Protein AF-G8RZK8-F1 (afdb_monomer)

pLDDT: mean 84.43, std 12.25, range [43.06, 97.19]

Secondary structure (DSSP, 8-state):
-HHHHHHHHHHHHHHHHHHH-HHHHHHHHTGGGSSSTGGGPPPHHHHHHHHHHHHHHHHHHHHHHHTPPPTT---S--------HHHHHHHHHHHS-S--EE--PPB-SS--TTEEEE-EEEEEEEETTS--GGGTTTTTT--SEEEEEEEEESS-EEEEEEE--SSSEEEEEEEEE-SSS--SSPB---SEEEEEEEE-SS--TTPEEE-TTSPBP-

Solvent-accessible surface area (backbone atoms only — not comparable to full-atom values): 12623 Å² total; per-residue (Å²): 113,73,87,61,49,66,77,41,49,65,54,53,53,54,33,52,43,28,47,77,41,35,66,62,47,41,59,75,75,50,32,84,82,42,97,56,39,84,85,66,57,75,51,72,67,56,43,52,50,46,22,51,52,28,53,52,52,50,50,52,52,52,41,64,74,67,66,59,81,55,96,81,60,84,73,86,66,83,71,78,75,74,73,55,62,69,32,34,50,56,34,28,73,71,70,73,39,79,66,68,45,73,44,77,45,54,81,41,96,71,80,57,82,51,38,22,43,36,42,56,66,34,60,45,83,42,50,27,85,69,59,60,68,64,50,57,72,81,42,65,94,42,74,59,47,30,39,33,38,32,32,32,33,83,59,73,62,60,28,31,34,77,44,76,86,48,92,57,42,35,40,36,34,41,24,26,68,50,95,71,82,43,52,84,67,60,35,79,67,40,90,38,41,35,33,36,64,38,80,50,97,60,74,69,82,91,41,48,45,24,31,78,85,70,46,77,44,89

Mean predicted aligned error: 16.31 Å

Sequence (218 aa):
MDRLLVPLTPVIALLLWGVISPRSQWQKLFAWGYRNPEANEPSDAAYMLTRIGNVVMLGVLAWAVLGLPLPGGHAGARPAATPQRPAVEDLYEAFGVDEATAVMPPVVTGSPKSTRPVKVVRYQKVDATRPPVYLGQALTGKTGDWLILGVRADTPPTGVRINEQVPFDLYVGVLTGCTVSCPTTPISSGKKFYLVPVRLSRPLGSRLVYDVTGELVP

Structure (mmCIF, N/CA/C/O backbone):
data_AF-G8RZK8-F1
#
_entry.id   AF-G8RZK8-F1
#
loop_
_atom_site.group_PDB
_atom_site.id
_atom_site.type_symbol
_atom_site.label_atom_id
_atom_site.label_alt_id
_atom_site.label_comp_id
_atom_site.label_asym_id
_atom_site.label_entity_id
_atom_site.label_seq_id
_atom_site.pdbx_PDB_ins_code
_atom_site.Cartn_x
_atom_site.Cartn_y
_atom_site.Cartn_z
_atom_site.occupancy
_atom_site.B_iso_or_equiv
_atom_site.auth_seq_id
_atom_site.auth_comp_id
_atom_site.auth_asym_id
_atom_site.auth_atom_id
_atom_site.pdbx_PDB_model_num
ATOM 1 N N . MET A 1 1 ? 21.565 -18.972 32.850 1.00 56.34 1 MET A N 1
ATOM 2 C CA . MET A 1 1 ? 20.342 -19.284 33.622 1.00 56.34 1 MET A CA 1
ATOM 3 C C . MET A 1 1 ? 20.432 -18.767 35.060 1.00 56.34 1 MET A C 1
ATOM 5 O O . MET A 1 1 ? 19.463 -18.185 35.530 1.00 56.34 1 MET A O 1
ATOM 9 N N . ASP A 1 2 ? 21.599 -18.828 35.710 1.00 58.31 2 ASP A N 1
ATOM 10 C CA . ASP A 1 2 ? 21.759 -18.433 37.127 1.00 58.31 2 ASP A CA 1
ATOM 11 C C . ASP A 1 2 ? 21.465 -16.960 37.454 1.00 58.31 2 ASP A C 1
ATOM 13 O O . ASP A 1 2 ? 20.991 -16.650 38.542 1.00 58.31 2 ASP A O 1
ATOM 17 N N . ARG A 1 3 ? 21.655 -16.033 36.503 1.00 60.09 3 ARG A N 1
ATOM 18 C CA . ARG A 1 3 ? 21.369 -14.599 36.718 1.00 60.09 3 ARG A CA 1
ATOM 19 C C . ARG A 1 3 ? 19.874 -14.253 36.786 1.00 60.09 3 ARG A C 1
ATOM 21 O O . ARG A 1 3 ? 19.541 -13.169 37.248 1.00 60.09 3 ARG A O 1
ATOM 28 N N . LEU A 1 4 ? 18.990 -15.149 36.333 1.00 64.62 4 LEU A N 1
ATOM 29 C CA . LEU A 1 4 ? 17.540 -14.917 36.265 1.00 64.62 4 LEU A CA 1
ATOM 30 C C . LEU A 1 4 ? 16.778 -15.619 37.398 1.00 64.62 4 LEU A C 1
ATOM 32 O O . LEU A 1 4 ? 15.745 -15.130 37.835 1.00 64.62 4 LEU A O 1
ATOM 36 N N . LEU A 1 5 ? 17.308 -16.732 37.915 1.00 67.25 5 LEU A N 1
ATOM 37 C CA . LEU A 1 5 ? 16.684 -17.488 39.005 1.00 67.25 5 LEU A CA 1
ATOM 38 C C . LEU A 1 5 ? 16.790 -16.766 40.353 1.00 67.25 5 LEU A C 1
ATOM 40 O O . LEU A 1 5 ? 15.815 -16.724 41.096 1.00 67.25 5 LEU A O 1
ATOM 44 N N . VAL A 1 6 ? 17.933 -16.137 40.642 1.00 75.56 6 VAL A N 1
ATOM 45 C CA . VAL A 1 6 ? 18.179 -15.439 41.917 1.00 75.56 6 VAL A CA 1
ATOM 46 C C . VAL A 1 6 ? 17.128 -14.358 42.240 1.00 75.56 6 VAL A C 1
ATOM 48 O O . VAL A 1 6 ? 16.593 -14.397 43.349 1.00 75.56 6 VAL A O 1
ATOM 51 N N . PRO A 1 7 ? 16.757 -13.432 41.328 1.00 80.69 7 PRO A N 1
ATOM 52 C CA . PRO A 1 7 ? 15.705 -12.450 41.616 1.00 80.69 7 PRO A CA 1
ATOM 53 C C . PRO A 1 7 ? 14.283 -13.038 41.615 1.00 80.69 7 PRO A C 1
ATOM 55 O O . PRO A 1 7 ? 13.383 -12.437 42.200 1.00 80.69 7 PRO A O 1
ATOM 58 N N . LEU A 1 8 ? 14.053 -14.196 40.984 1.00 85.56 8 LEU A N 1
ATOM 59 C CA . LEU A 1 8 ? 12.727 -14.825 40.910 1.00 85.56 8 LEU A CA 1
ATOM 60 C C . LEU A 1 8 ? 12.384 -15.664 42.143 1.00 85.56 8 LEU A C 1
ATOM 62 O O . LEU A 1 8 ? 11.206 -15.815 42.462 1.00 85.56 8 LEU A O 1
ATOM 66 N N . THR A 1 9 ? 13.381 -16.164 42.871 1.00 88.00 9 THR A N 1
ATOM 67 C CA . THR A 1 9 ? 13.192 -16.941 44.105 1.00 88.00 9 THR A CA 1
ATOM 68 C C . THR A 1 9 ? 12.223 -16.298 45.113 1.00 88.00 9 THR A C 1
ATOM 70 O O . THR A 1 9 ? 11.277 -16.979 45.519 1.00 88.00 9 THR A O 1
ATOM 73 N N . PRO A 1 10 ? 12.363 -15.013 45.513 1.00 92.00 10 PRO A N 1
ATOM 74 C CA . PRO A 1 10 ? 11.420 -14.399 46.452 1.00 92.00 10 PRO A CA 1
ATOM 75 C C . PRO A 1 10 ? 10.003 -14.278 45.873 1.00 92.00 10 PRO A C 1
ATOM 77 O O . PRO A 1 10 ? 9.025 -14.442 46.601 1.00 92.00 10 PRO A O 1
ATOM 80 N N . VAL A 1 11 ? 9.878 -14.047 44.562 1.00 91.81 11 VAL A N 1
ATOM 81 C CA . VAL A 1 11 ? 8.582 -13.956 43.873 1.00 91.81 11 VAL A CA 1
ATOM 82 C C . VAL A 1 11 ? 7.875 -15.311 43.884 1.00 91.81 11 VAL A C 1
ATOM 84 O O . VAL A 1 11 ? 6.701 -15.395 44.237 1.00 91.81 11 VAL A O 1
ATOM 87 N N . ILE A 1 12 ? 8.597 -16.387 43.572 1.00 92.88 12 ILE A N 1
ATOM 88 C CA . ILE A 1 12 ? 8.068 -17.756 43.596 1.00 92.88 12 ILE A CA 1
ATOM 89 C C . ILE A 1 12 ? 7.633 -18.139 45.016 1.00 92.88 12 ILE A C 1
ATOM 91 O O . ILE A 1 12 ? 6.546 -18.688 45.190 1.00 92.88 12 ILE A O 1
ATOM 95 N N . ALA A 1 13 ? 8.422 -17.797 46.040 1.00 94.31 13 ALA A N 1
ATOM 96 C CA . ALA A 1 13 ? 8.063 -18.051 47.436 1.00 94.31 13 ALA A CA 1
ATOM 97 C C . ALA A 1 13 ? 6.774 -17.318 47.856 1.00 94.31 13 ALA A C 1
ATOM 99 O O . ALA A 1 13 ? 5.913 -17.909 48.511 1.00 94.31 13 ALA A O 1
ATOM 100 N N . LEU A 1 14 ? 6.602 -16.057 47.440 1.00 95.06 14 LEU A N 1
ATOM 101 C CA . LEU A 1 14 ? 5.382 -15.285 47.700 1.00 95.06 14 LEU A CA 1
ATOM 102 C C . LEU A 1 14 ? 4.155 -15.875 46.994 1.00 95.06 14 LEU A C 1
ATOM 104 O O . LEU A 1 14 ? 3.085 -15.962 47.601 1.00 95.06 14 LEU A O 1
ATOM 108 N N . LEU A 1 15 ? 4.301 -16.310 45.742 1.00 95.19 15 LEU A N 1
ATOM 109 C CA . LEU A 1 15 ? 3.213 -16.944 44.995 1.00 95.19 15 LEU A CA 1
ATOM 110 C C . LEU A 1 15 ? 2.818 -18.287 45.621 1.00 95.19 15 LEU A C 1
ATOM 112 O O . LEU A 1 15 ? 1.633 -18.534 45.829 1.00 95.19 15 LEU A O 1
ATOM 116 N N . LEU A 1 16 ? 3.790 -19.125 45.998 1.00 96.06 16 LEU A N 1
ATOM 117 C CA . LEU A 1 16 ? 3.537 -20.402 46.675 1.00 96.06 16 LEU A CA 1
ATOM 118 C C . LEU A 1 16 ? 2.837 -20.210 48.024 1.00 96.06 16 LEU A C 1
ATOM 120 O O . LEU A 1 16 ? 1.885 -20.930 48.333 1.00 96.06 16 LEU A O 1
ATOM 124 N N . TRP A 1 17 ? 3.244 -19.207 48.806 1.00 97.19 17 TRP A N 1
ATOM 125 C CA . TRP A 1 17 ? 2.536 -18.856 50.036 1.00 97.19 17 TRP A CA 1
ATOM 126 C C . TRP A 1 17 ? 1.081 -18.461 49.746 1.00 97.19 17 TRP A C 1
ATOM 128 O O . TRP A 1 17 ? 0.166 -18.946 50.414 1.00 97.19 17 TRP A O 1
ATOM 138 N N . GLY A 1 18 ? 0.846 -17.666 48.704 1.00 92.38 18 GLY A N 1
ATOM 139 C CA . GLY A 1 18 ? -0.499 -17.297 48.275 1.00 92.38 18 GLY A CA 1
ATOM 140 C C . GLY A 1 18 ? -1.352 -18.465 47.759 1.00 92.38 18 GLY A C 1
ATOM 141 O O . GLY A 1 18 ? -2.578 -18.401 47.836 1.00 92.38 18 GLY A O 1
ATOM 142 N N . VAL A 1 19 ? -0.746 -19.556 47.280 1.00 94.81 19 VAL A N 1
ATOM 143 C CA . VAL A 1 19 ? -1.468 -20.803 46.959 1.00 94.81 19 VAL A CA 1
ATOM 144 C C . VAL A 1 19 ? -1.858 -21.548 48.239 1.00 94.81 19 VAL A C 1
ATOM 146 O O . VAL A 1 19 ? -3.013 -21.943 48.407 1.00 94.81 19 VAL A O 1
ATOM 149 N N . ILE A 1 20 ? -0.918 -21.717 49.171 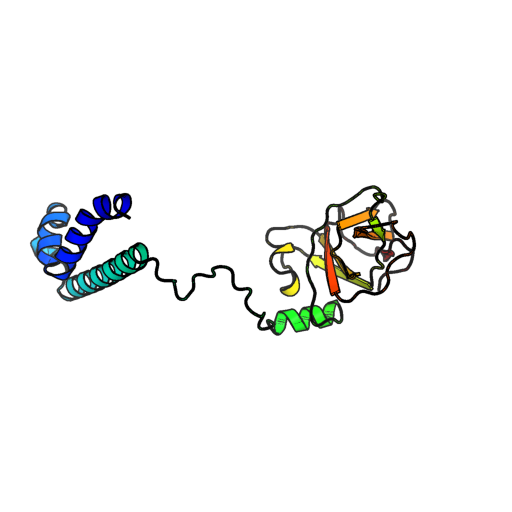1.00 94.56 20 ILE A N 1
ATOM 150 C CA . ILE A 1 20 ? -1.126 -22.513 50.391 1.00 94.56 20 ILE A CA 1
ATOM 151 C C . ILE A 1 20 ? -2.088 -21.794 51.348 1.00 94.56 20 ILE A C 1
ATOM 153 O O . ILE A 1 20 ? -3.113 -22.339 51.766 1.00 94.56 20 ILE A O 1
ATOM 157 N N . SER A 1 21 ? -1.788 -20.537 51.669 1.00 94.12 21 SER A N 1
ATOM 158 C CA . SER A 1 21 ? -2.468 -19.774 52.715 1.00 94.12 21 SER A CA 1
ATOM 159 C C . SER A 1 21 ? -2.679 -18.305 52.304 1.00 94.12 21 SER A C 1
ATOM 161 O O . SER A 1 21 ? -2.059 -17.405 52.886 1.00 94.12 21 SER A O 1
ATOM 163 N N . PRO A 1 22 ? -3.609 -18.033 51.367 1.00 90.81 22 PRO A N 1
ATOM 164 C CA . PRO A 1 22 ? -3.911 -16.674 50.907 1.00 90.81 22 PRO A CA 1
ATOM 165 C C . PRO A 1 22 ? -4.465 -15.779 52.030 1.00 90.81 22 PRO A C 1
ATOM 167 O O . PRO A 1 22 ? -4.196 -14.581 52.051 1.00 90.81 22 PRO A O 1
ATOM 170 N N . ARG A 1 23 ? -5.160 -16.358 53.023 1.00 92.38 23 ARG A N 1
ATOM 171 C CA . ARG A 1 23 ? -5.663 -15.636 54.204 1.00 92.38 23 ARG A CA 1
ATOM 172 C C . ARG A 1 23 ? -4.533 -15.035 55.038 1.00 92.38 23 ARG A C 1
ATOM 174 O O . ARG A 1 23 ? -4.515 -13.833 55.280 1.00 92.38 23 ARG A O 1
ATOM 181 N N . SER A 1 24 ? -3.533 -15.844 55.399 1.00 93.06 24 SER A N 1
ATOM 182 C CA . SER A 1 24 ? -2.347 -15.353 56.124 1.00 93.06 24 SER A CA 1
ATOM 183 C C . SER A 1 24 ? -1.559 -14.311 55.321 1.00 93.06 24 SER A C 1
ATOM 185 O O . SER A 1 24 ? -1.031 -13.360 55.897 1.00 93.06 24 SER A O 1
ATOM 187 N N . GLN A 1 25 ? -1.500 -14.461 53.994 1.00 94.94 25 GLN A N 1
ATOM 188 C CA . GLN A 1 25 ? -0.857 -13.485 53.117 1.00 94.94 25 GLN A CA 1
ATOM 189 C C . GLN A 1 25 ? -1.598 -12.139 53.142 1.00 94.94 25 GLN A C 1
ATOM 191 O O . GLN A 1 25 ? -0.964 -11.096 53.305 1.00 94.94 25 GLN A O 1
ATOM 196 N N . TRP A 1 26 ? -2.932 -12.155 53.066 1.00 94.38 26 TRP A N 1
ATOM 197 C CA . TRP A 1 26 ? -3.753 -10.950 53.179 1.00 94.38 26 TRP A CA 1
ATOM 198 C C . TRP A 1 26 ? -3.5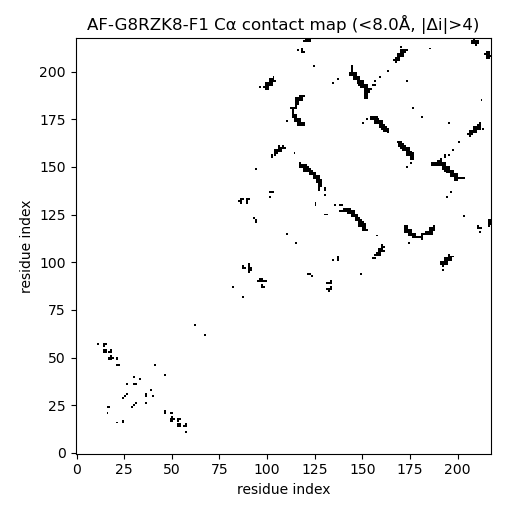87 -10.253 54.536 1.00 94.38 26 TRP A C 1
ATOM 200 O O . TRP A 1 26 ? -3.329 -9.049 54.587 1.00 94.38 26 TRP A O 1
ATOM 210 N N . GLN A 1 27 ? -3.627 -11.021 55.626 1.00 93.06 27 GLN A N 1
ATOM 211 C CA . GLN A 1 27 ? -3.455 -10.506 56.988 1.00 93.06 27 GLN A CA 1
ATOM 212 C C . GLN A 1 27 ? -2.104 -9.812 57.204 1.00 93.06 27 GLN A C 1
ATOM 214 O O . GLN A 1 27 ? -2.026 -8.809 57.907 1.00 93.06 27 GLN A O 1
ATOM 219 N N . LYS A 1 28 ? -1.027 -10.319 56.599 1.00 93.12 28 LYS A N 1
ATOM 220 C CA . LYS A 1 28 ? 0.316 -9.758 56.806 1.00 93.12 28 LYS A CA 1
ATOM 221 C C . LYS A 1 28 ? 0.661 -8.626 55.841 1.00 93.12 28 LYS A C 1
ATOM 223 O O . LYS A 1 28 ? 1.441 -7.756 56.211 1.00 93.12 28 LYS A O 1
ATOM 228 N N . LEU A 1 29 ? 0.112 -8.633 54.624 1.00 92.88 29 LEU A N 1
ATOM 229 C CA . LEU A 1 29 ? 0.504 -7.684 53.574 1.00 92.88 29 LEU A CA 1
ATOM 230 C C . LEU A 1 29 ? -0.514 -6.572 53.315 1.00 92.88 29 LEU A C 1
ATOM 232 O O . LEU A 1 29 ? -0.114 -5.510 52.847 1.00 92.88 29 LEU A O 1
ATOM 236 N N . PHE A 1 30 ? -1.798 -6.790 53.607 1.00 90.62 30 PHE A N 1
ATOM 237 C CA . PHE A 1 30 ? -2.872 -5.886 53.177 1.00 90.62 30 PHE A CA 1
ATOM 238 C C . PHE A 1 30 ? -3.792 -5.433 54.315 1.00 90.62 30 PHE A C 1
ATOM 240 O O . PHE A 1 30 ? -4.296 -4.313 54.279 1.00 90.62 30 PHE A O 1
ATOM 247 N N . ALA A 1 31 ? -3.989 -6.263 55.342 1.00 92.31 31 ALA A N 1
ATOM 248 C CA . ALA A 1 31 ? -4.929 -5.981 56.429 1.00 92.31 31 ALA A CA 1
ATOM 249 C C . ALA A 1 31 ? -4.622 -4.695 57.212 1.00 92.31 31 ALA A C 1
ATOM 251 O O . ALA A 1 31 ? -5.546 -4.028 57.667 1.00 92.31 31 ALA A O 1
ATOM 252 N N . TRP A 1 32 ? -3.348 -4.309 57.325 1.00 92.25 32 TRP A N 1
ATOM 253 C CA . TRP A 1 32 ? -2.923 -3.091 58.027 1.00 92.25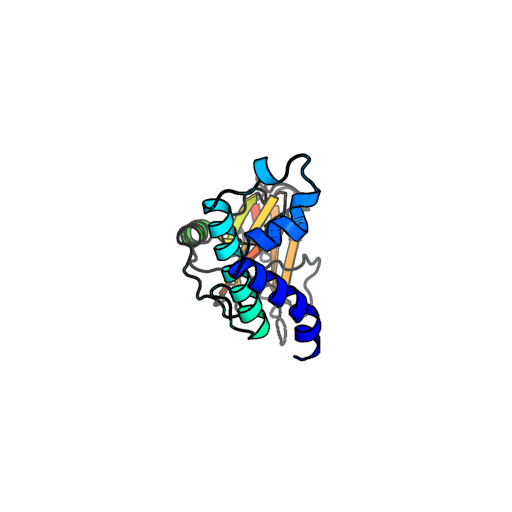 32 TRP A CA 1
ATOM 254 C C . TRP A 1 32 ? -3.493 -1.800 57.416 1.00 92.25 32 TRP A C 1
ATOM 256 O O . TRP A 1 32 ? -3.566 -0.784 58.101 1.00 92.25 32 TRP A O 1
ATOM 266 N N . GLY A 1 33 ? -3.908 -1.831 56.144 1.00 91.56 33 GLY A N 1
ATOM 267 C CA . GLY A 1 33 ? -4.532 -0.692 55.470 1.00 91.56 33 GLY A CA 1
ATOM 268 C C . GLY A 1 33 ? -6.001 -0.466 55.849 1.00 91.56 33 GLY A C 1
ATOM 269 O O . GLY A 1 33 ? -6.564 0.568 55.493 1.00 91.56 33 GLY A O 1
ATOM 270 N N . TYR A 1 34 ? -6.634 -1.403 56.565 1.00 89.62 34 TYR A N 1
ATOM 271 C CA . TYR A 1 34 ? -8.044 -1.329 56.946 1.00 89.62 34 TYR A CA 1
ATOM 272 C C . TYR A 1 34 ? -8.208 -0.942 58.415 1.00 89.62 34 TYR A C 1
ATOM 274 O O . TYR A 1 34 ? -7.554 -1.490 59.296 1.00 89.62 34 TYR A O 1
ATOM 282 N N . ARG A 1 35 ? -9.161 -0.044 58.697 1.00 89.19 35 ARG A N 1
ATOM 283 C CA . ARG A 1 35 ? -9.493 0.367 60.073 1.00 89.19 35 ARG A CA 1
ATOM 284 C C . ARG A 1 35 ? -10.014 -0.797 60.925 1.00 89.19 35 ARG A C 1
ATOM 286 O O . ARG A 1 35 ? -9.670 -0.878 62.095 1.00 89.19 35 ARG A O 1
ATOM 293 N N . ASN A 1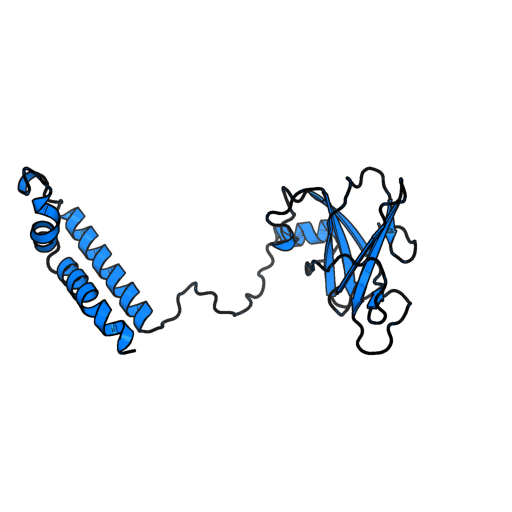 36 ? -10.811 -1.681 60.320 1.00 90.69 36 ASN A N 1
ATOM 294 C CA . ASN A 1 36 ? -11.324 -2.913 60.923 1.00 90.69 36 ASN A CA 1
ATOM 295 C C . ASN A 1 36 ? -11.004 -4.090 59.988 1.00 90.69 36 ASN A C 1
ATOM 297 O O . ASN A 1 36 ? -11.787 -4.353 59.072 1.00 90.69 36 ASN A O 1
ATOM 301 N N . PRO A 1 37 ? -9.864 -4.775 60.163 1.00 86.69 37 PRO A N 1
ATOM 302 C CA . PRO A 1 37 ? -9.445 -5.832 59.249 1.00 86.69 37 PRO A CA 1
ATOM 303 C C . PRO A 1 37 ? -10.408 -7.019 59.199 1.00 86.69 37 PRO A C 1
ATOM 305 O O . PRO A 1 37 ? -10.750 -7.469 58.117 1.00 86.69 37 PRO A O 1
ATOM 308 N N . GLU A 1 38 ? -10.917 -7.474 60.344 1.00 85.88 38 GLU A N 1
ATOM 309 C CA . GLU A 1 38 ? -11.816 -8.638 60.407 1.00 85.88 38 GLU A CA 1
ATOM 310 C C . GLU A 1 38 ? -13.123 -8.415 59.632 1.00 85.88 38 GLU A C 1
ATOM 312 O O . GLU A 1 38 ? -13.629 -9.319 58.978 1.00 85.88 38 GLU A O 1
ATOM 317 N N . ALA A 1 39 ? -13.642 -7.184 59.637 1.00 88.19 39 ALA A N 1
ATOM 318 C CA . ALA A 1 39 ? -14.859 -6.827 58.908 1.00 88.19 39 ALA A CA 1
ATOM 319 C C . ALA A 1 39 ? -14.640 -6.657 57.392 1.00 88.19 39 ALA A C 1
ATOM 321 O O . ALA A 1 39 ? -15.606 -6.673 56.634 1.00 88.19 39 ALA A O 1
ATOM 322 N N . ASN A 1 40 ? -13.391 -6.464 56.954 1.00 87.44 40 ASN A N 1
ATOM 323 C CA . ASN A 1 40 ? -13.019 -6.272 55.548 1.00 87.44 40 ASN A CA 1
ATOM 324 C C . ASN A 1 40 ? -12.223 -7.462 54.992 1.00 87.44 40 ASN A C 1
ATOM 326 O O . ASN A 1 40 ? -11.600 -7.348 53.933 1.00 87.44 40 ASN A O 1
ATOM 330 N N . GLU A 1 41 ? -12.205 -8.587 55.710 1.00 91.44 41 GLU A N 1
ATOM 331 C CA . GLU A 1 41 ? -11.532 -9.787 55.245 1.00 91.44 41 GLU A CA 1
ATOM 332 C C . GLU A 1 41 ? -12.205 -10.294 53.953 1.00 91.44 41 GLU A C 1
ATOM 334 O O . GLU A 1 41 ? -13.435 -10.391 53.890 1.00 91.44 41 GLU A O 1
ATOM 339 N N . PRO A 1 42 ? -11.427 -10.608 52.900 1.00 88.00 42 PRO A N 1
ATOM 340 C CA . PRO A 1 42 ? -11.951 -11.217 51.690 1.00 88.00 42 PRO A CA 1
ATOM 341 C C . PRO A 1 42 ? -12.748 -12.490 51.981 1.00 88.00 42 PRO A C 1
ATOM 343 O O . PRO A 1 42 ? -12.398 -13.291 52.845 1.00 88.00 42 PRO A O 1
ATOM 346 N N . SER A 1 43 ? -13.801 -12.710 51.200 1.00 90.81 43 SER A N 1
ATOM 347 C CA . SER A 1 43 ? -14.596 -13.933 51.290 1.00 90.81 43 SER A CA 1
ATOM 348 C C . SER A 1 43 ? -13.798 -15.173 50.867 1.00 90.81 43 SER A C 1
ATOM 350 O O . SER A 1 43 ? -12.803 -15.090 50.141 1.00 90.81 43 SER A O 1
ATOM 352 N N . ASP A 1 44 ? -14.283 -16.360 51.239 1.00 89.88 44 ASP A N 1
ATOM 353 C CA . ASP A 1 44 ? -13.648 -17.628 50.854 1.00 89.88 44 ASP A CA 1
ATOM 354 C C . ASP A 1 44 ? -13.541 -17.798 49.326 1.00 89.88 44 ASP A C 1
ATOM 356 O O . ASP A 1 44 ? -12.537 -18.303 48.819 1.00 89.88 44 ASP A O 1
ATOM 360 N N . ALA A 1 45 ? -14.526 -17.301 48.570 1.00 87.38 45 ALA A N 1
ATOM 361 C CA . ALA A 1 45 ? -14.485 -17.283 47.108 1.00 87.38 45 ALA A CA 1
ATOM 362 C C . ALA A 1 45 ? -13.368 -16.369 46.565 1.00 87.38 45 ALA A C 1
ATOM 364 O O . ALA A 1 45 ? -12.671 -16.733 45.614 1.00 87.38 45 ALA A O 1
ATOM 365 N N . ALA A 1 46 ? -13.142 -15.211 47.192 1.00 87.94 46 ALA A N 1
ATOM 366 C CA . ALA A 1 46 ? -12.043 -14.315 46.833 1.00 87.94 46 ALA A CA 1
ATOM 367 C C . ALA A 1 46 ? -10.671 -14.945 47.136 1.00 87.94 46 ALA A C 1
ATOM 369 O O . ALA A 1 46 ? -9.723 -14.800 46.353 1.00 87.94 46 ALA A O 1
ATOM 370 N N . TYR A 1 47 ? -10.569 -15.721 48.218 1.00 92.25 47 TYR A N 1
ATOM 371 C CA . TYR A 1 47 ? -9.369 -16.503 48.508 1.00 92.25 47 TYR A CA 1
ATOM 372 C C . TYR A 1 47 ? -9.156 -17.652 47.520 1.00 92.25 47 TYR A C 1
ATOM 374 O O . TYR A 1 47 ? -8.019 -17.893 47.108 1.00 92.25 47 TYR A O 1
ATOM 382 N N . MET A 1 48 ? -10.220 -18.318 47.073 1.00 90.94 48 MET A N 1
ATOM 383 C CA . MET A 1 48 ? -10.135 -19.326 46.015 1.00 90.94 48 MET A CA 1
ATOM 384 C C . MET A 1 48 ? -9.627 -18.718 44.699 1.00 90.94 48 MET A C 1
ATOM 386 O O . MET A 1 48 ? -8.723 -19.280 44.079 1.00 90.94 48 MET A O 1
ATOM 390 N N . LEU A 1 49 ? -10.130 -17.543 44.308 1.00 91.62 49 LEU A N 1
ATOM 391 C CA . LEU A 1 49 ? -9.661 -16.839 43.112 1.00 91.62 49 LEU A CA 1
ATOM 392 C C . LEU A 1 49 ? -8.190 -16.418 43.232 1.00 91.62 49 LEU A C 1
ATOM 394 O O . LEU A 1 49 ? -7.422 -16.585 42.287 1.00 91.62 49 LEU A O 1
ATOM 398 N N . THR A 1 50 ? -7.777 -15.951 44.414 1.00 90.56 50 THR A N 1
ATOM 399 C CA . THR A 1 50 ? -6.369 -15.641 44.712 1.00 90.56 50 THR A CA 1
ATOM 400 C C . THR A 1 50 ? -5.470 -16.868 44.524 1.00 90.56 50 THR A C 1
ATOM 402 O O . THR A 1 50 ? -4.417 -16.769 43.895 1.00 90.56 50 THR A O 1
ATOM 405 N N . ARG A 1 51 ? -5.890 -18.050 45.000 1.00 93.94 51 ARG A N 1
ATOM 406 C CA . ARG A 1 51 ? -5.141 -19.304 44.788 1.00 93.94 51 ARG A CA 1
ATOM 407 C C . ARG A 1 51 ? -5.008 -19.645 43.308 1.00 93.94 51 ARG A C 1
ATOM 409 O O . ARG A 1 51 ? -3.906 -19.956 42.866 1.00 93.94 51 ARG A O 1
ATOM 416 N N . ILE A 1 52 ? -6.103 -19.557 42.550 1.00 94.25 52 ILE A N 1
ATOM 417 C CA . ILE A 1 52 ? -6.106 -19.822 41.104 1.00 94.25 52 ILE A CA 1
ATOM 418 C C . ILE A 1 52 ? -5.152 -18.859 40.388 1.00 94.25 52 ILE A C 1
ATOM 420 O O . ILE A 1 52 ? -4.301 -19.304 39.620 1.00 94.25 52 ILE A O 1
ATOM 424 N N . GLY A 1 53 ? -5.235 -17.559 40.686 1.00 93.19 53 GLY A N 1
ATOM 425 C CA . GLY A 1 53 ? -4.346 -16.547 40.112 1.00 93.19 53 GLY A CA 1
ATOM 426 C C . GLY A 1 53 ? -2.868 -16.828 40.393 1.00 93.19 53 GLY A C 1
ATOM 427 O O . GLY A 1 53 ? -2.046 -16.778 39.478 1.00 93.19 53 GLY A O 1
ATOM 428 N N . ASN A 1 54 ? -2.532 -17.213 41.628 1.00 93.12 54 ASN A N 1
ATOM 429 C CA . ASN A 1 54 ? -1.160 -17.560 42.002 1.00 93.12 54 ASN A CA 1
ATOM 430 C C . ASN A 1 54 ? -0.651 -18.828 41.290 1.00 93.12 54 ASN A C 1
ATOM 432 O O . ASN A 1 54 ? 0.497 -18.849 40.846 1.00 93.12 54 ASN A O 1
ATOM 436 N N . VAL A 1 55 ? -1.490 -19.860 41.119 1.00 94.50 55 VAL A N 1
ATOM 437 C CA . VAL A 1 55 ? -1.139 -21.071 40.345 1.00 94.50 55 VAL A CA 1
ATOM 438 C C . VAL A 1 55 ? -0.888 -20.734 38.874 1.00 94.50 55 VAL A C 1
ATOM 440 O O . VAL A 1 55 ? 0.113 -21.174 38.307 1.00 94.50 55 VAL A O 1
ATOM 443 N N . VAL A 1 56 ? -1.756 -19.924 38.261 1.00 95.00 56 VAL A N 1
ATOM 444 C CA . VAL A 1 56 ? -1.587 -19.482 36.868 1.00 95.00 56 VAL A CA 1
ATOM 445 C C . VAL A 1 56 ? -0.276 -18.712 36.707 1.00 95.00 56 VAL A C 1
ATOM 447 O O . VAL A 1 56 ? 0.500 -19.009 35.799 1.00 95.00 56 VAL A O 1
ATOM 450 N N . MET A 1 57 ? 0.018 -17.777 37.614 1.00 92.19 57 MET A N 1
ATOM 451 C CA . MET A 1 57 ? 1.242 -16.978 37.545 1.00 92.19 57 MET A CA 1
ATOM 452 C C . MET A 1 57 ? 2.511 -17.823 37.740 1.00 92.19 57 MET A C 1
ATOM 454 O O . MET A 1 57 ? 3.506 -17.603 37.047 1.00 92.19 57 MET A O 1
ATOM 458 N N . LEU A 1 58 ? 2.480 -18.833 38.617 1.00 93.44 58 LEU A N 1
ATOM 459 C CA . LEU A 1 58 ? 3.566 -19.813 38.739 1.00 93.44 58 LEU A CA 1
ATOM 460 C C . LEU A 1 58 ? 3.780 -20.590 37.433 1.00 93.44 58 LEU A C 1
ATOM 462 O O . LEU A 1 58 ? 4.924 -20.775 37.020 1.00 93.44 58 LEU A O 1
ATOM 466 N N . GLY A 1 59 ? 2.698 -20.991 36.759 1.00 90.81 59 GLY A N 1
ATOM 467 C CA . GLY A 1 59 ? 2.761 -21.631 35.444 1.00 90.81 59 GLY A CA 1
ATOM 468 C C . GLY A 1 59 ? 3.411 -20.739 34.383 1.00 90.81 59 GLY A C 1
ATOM 469 O O . GLY A 1 59 ? 4.271 -21.205 33.638 1.00 90.81 59 GLY A O 1
ATOM 470 N N . VAL A 1 60 ? 3.071 -19.446 34.361 1.00 89.12 60 VAL A N 1
ATOM 471 C CA . VAL A 1 60 ? 3.680 -18.456 33.453 1.00 89.12 60 VAL A CA 1
ATOM 472 C C . VAL A 1 60 ? 5.176 -18.287 33.729 1.00 89.12 60 VAL A C 1
ATOM 474 O O . VAL A 1 60 ? 5.972 -18.287 32.790 1.00 89.12 60 VAL A O 1
ATOM 477 N N . LEU A 1 61 ? 5.582 -18.184 34.999 1.00 88.62 61 LEU A N 1
ATOM 478 C CA . LEU A 1 61 ? 6.999 -18.075 35.367 1.00 88.62 61 LEU A CA 1
ATOM 4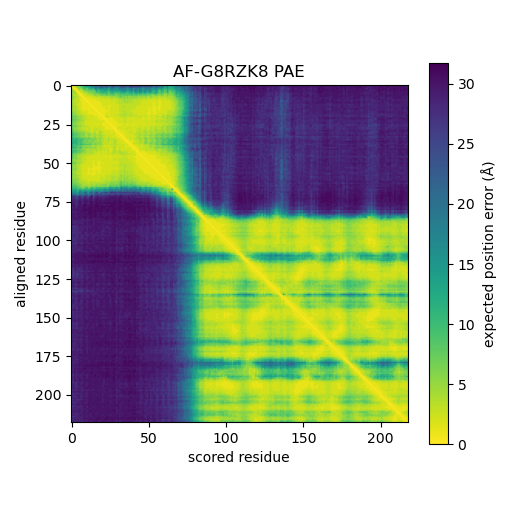79 C C . LEU A 1 61 ? 7.785 -19.340 35.006 1.00 88.62 61 LEU A C 1
ATOM 481 O O . LEU A 1 61 ? 8.884 -19.238 34.462 1.00 88.62 61 LEU A O 1
ATOM 485 N N . ALA A 1 62 ? 7.222 -20.524 35.258 1.00 86.94 62 ALA A N 1
ATOM 486 C CA . ALA A 1 62 ? 7.835 -21.792 34.869 1.00 86.94 62 ALA A CA 1
ATOM 487 C C . ALA A 1 62 ? 7.997 -21.882 33.345 1.00 86.94 62 ALA A C 1
ATOM 489 O O . ALA A 1 62 ? 9.073 -22.216 32.852 1.00 86.94 62 ALA A O 1
ATOM 490 N N . TRP A 1 63 ? 6.958 -21.508 32.598 1.00 82.94 63 TRP A N 1
ATOM 491 C CA . TRP A 1 63 ? 6.980 -21.461 31.141 1.00 82.94 63 TRP A CA 1
ATOM 492 C C . TRP A 1 63 ? 8.057 -20.489 30.610 1.00 82.94 63 TRP A C 1
ATOM 494 O O . TRP A 1 63 ? 8.831 -20.862 29.725 1.00 82.94 63 TRP A O 1
ATOM 504 N N . ALA A 1 64 ? 8.193 -19.302 31.214 1.00 81.00 64 ALA A N 1
ATOM 505 C CA . ALA A 1 64 ? 9.201 -18.304 30.844 1.00 81.00 64 ALA A CA 1
ATOM 506 C C . ALA A 1 64 ? 10.648 -18.746 31.144 1.00 81.00 64 ALA A C 1
ATOM 508 O O . ALA A 1 64 ? 11.549 -18.474 30.352 1.00 81.00 64 ALA A O 1
ATOM 509 N N . VAL A 1 65 ? 10.887 -19.444 32.262 1.00 79.81 65 VAL A N 1
ATOM 510 C CA . VAL A 1 65 ? 12.222 -19.966 32.622 1.00 79.81 65 VAL A CA 1
ATOM 511 C C . VAL A 1 65 ? 12.620 -21.154 31.743 1.00 79.81 65 VAL A C 1
ATOM 513 O O . VAL A 1 65 ? 13.789 -21.282 31.379 1.00 79.81 65 VAL A O 1
ATOM 516 N N . LEU A 1 66 ? 11.661 -22.012 31.389 1.00 80.62 66 LEU A N 1
ATOM 517 C CA . LEU A 1 66 ? 11.893 -23.206 30.572 1.00 80.62 66 LEU A CA 1
ATOM 518 C C . LEU A 1 66 ? 12.002 -22.908 29.069 1.00 80.62 66 LEU A C 1
ATOM 520 O O . LEU A 1 66 ? 12.333 -23.810 28.303 1.00 80.62 66 LEU A O 1
ATOM 524 N N . GLY A 1 67 ? 11.736 -21.670 28.634 1.00 68.06 67 GLY A N 1
ATOM 525 C CA . GLY A 1 67 ? 11.821 -21.279 27.223 1.00 68.06 67 GLY A CA 1
ATOM 526 C C . GLY A 1 67 ? 10.872 -22.071 26.320 1.00 68.06 67 GLY A C 1
ATOM 527 O O . GLY A 1 67 ? 11.149 -22.252 25.135 1.00 68.06 67 GLY A O 1
ATOM 528 N N . LEU A 1 68 ? 9.775 -22.581 26.884 1.00 69.94 68 LEU A N 1
ATOM 529 C CA . LEU A 1 68 ? 8.767 -23.309 26.125 1.00 69.94 68 LEU A CA 1
ATOM 530 C C . LEU A 1 68 ? 8.135 -22.349 25.105 1.00 69.94 68 LEU A C 1
ATOM 532 O O . LEU A 1 68 ? 7.968 -21.176 25.410 1.00 69.94 68 LEU A O 1
ATOM 536 N N . PRO A 1 69 ? 7.789 -22.786 23.887 1.00 57.38 69 PRO A N 1
ATOM 537 C CA . PRO A 1 69 ? 7.123 -21.917 22.922 1.00 57.38 69 PRO A CA 1
ATOM 538 C C . PRO A 1 69 ? 5.701 -21.572 23.398 1.00 57.38 69 PRO A C 1
ATOM 540 O O . PRO A 1 69 ? 5.005 -22.414 23.968 1.00 57.38 69 PRO A O 1
ATOM 543 N N . LEU A 1 70 ? 5.252 -20.330 23.172 1.00 57.94 70 LEU A N 1
ATOM 544 C CA . LEU A 1 70 ? 3.847 -19.960 23.378 1.00 57.94 70 LEU A CA 1
ATOM 545 C C . LEU A 1 70 ? 3.061 -20.625 22.252 1.00 57.94 70 LEU A C 1
ATOM 547 O O . LEU A 1 70 ? 3.441 -20.439 21.090 1.00 57.94 70 LEU A O 1
ATOM 551 N N . PRO A 1 71 ? 1.920 -21.274 22.520 1.00 52.72 71 PRO A N 1
ATOM 552 C CA . PRO A 1 71 ? 0.896 -21.398 21.498 1.00 52.72 71 PRO A CA 1
ATOM 553 C C . PRO A 1 71 ? 0.430 -19.968 21.175 1.00 52.72 71 PRO A C 1
ATOM 555 O O . PRO A 1 71 ? -0.323 -19.365 21.932 1.00 52.72 71 PRO A O 1
ATOM 558 N N . GLY A 1 72 ? 0.979 -19.376 20.111 1.00 53.75 72 GLY A N 1
ATOM 559 C CA . GLY A 1 72 ? 0.726 -17.983 19.713 1.00 53.75 72 GLY A CA 1
ATOM 560 C C . GLY A 1 72 ? 1.975 -17.111 19.550 1.00 53.75 72 GLY A C 1
ATOM 561 O O . GLY A 1 72 ? 1.883 -16.018 18.988 1.00 53.75 72 GLY A O 1
ATOM 562 N N . GLY A 1 73 ? 3.153 -17.594 19.955 1.00 43.06 73 GLY A N 1
ATOM 563 C CA . GLY A 1 73 ? 4.423 -16.952 19.634 1.00 43.06 73 GLY A CA 1
ATOM 564 C C . GLY A 1 73 ? 4.745 -17.175 18.162 1.00 43.06 73 GLY A C 1
ATOM 565 O O . GLY A 1 73 ? 5.287 -18.214 17.801 1.00 43.06 73 GLY A O 1
ATOM 566 N N . HIS A 1 74 ? 4.404 -16.214 17.305 1.00 49.53 74 HIS A N 1
ATOM 567 C CA . HIS A 1 74 ? 4.812 -16.212 15.903 1.00 49.53 74 HIS A CA 1
ATOM 568 C C . HIS A 1 74 ? 6.314 -15.919 15.808 1.00 49.53 74 HIS A C 1
ATOM 570 O O . HIS A 1 74 ? 6.744 -14.841 15.404 1.00 49.53 74 HIS A O 1
ATOM 576 N N . ALA A 1 75 ? 7.128 -16.902 16.181 1.00 50.12 75 ALA A N 1
ATOM 577 C CA . ALA A 1 75 ? 8.493 -16.999 15.713 1.00 50.12 75 ALA A CA 1
ATOM 578 C C . ALA A 1 75 ? 8.441 -17.484 14.258 1.00 50.12 75 ALA A C 1
ATOM 580 O O . ALA A 1 75 ? 8.362 -18.677 13.993 1.00 50.12 75 ALA A O 1
ATOM 581 N N . GLY A 1 76 ? 8.418 -16.538 13.319 1.00 51.72 76 GLY A N 1
ATOM 582 C CA . GLY A 1 76 ? 9.083 -16.672 12.018 1.00 51.72 76 GLY A CA 1
ATOM 583 C C . GLY A 1 76 ? 8.785 -17.884 11.126 1.00 51.72 76 GLY A C 1
ATOM 584 O O . GLY A 1 76 ? 9.596 -18.164 10.252 1.00 51.72 76 GLY A O 1
ATOM 585 N N . ALA A 1 77 ? 7.657 -18.576 11.268 1.00 45.81 77 ALA A N 1
ATOM 586 C CA . ALA A 1 77 ? 7.136 -19.433 10.209 1.00 45.81 77 ALA A CA 1
ATOM 587 C C . ALA A 1 77 ? 6.087 -18.625 9.446 1.00 45.81 77 ALA A C 1
ATOM 589 O O . ALA A 1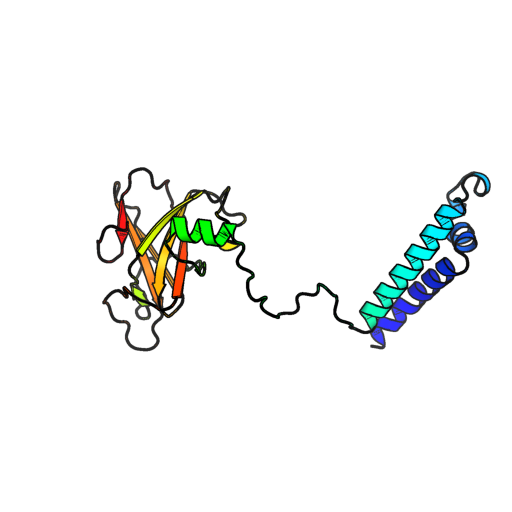 77 ? 5.040 -18.301 10.002 1.00 45.81 77 ALA A O 1
ATOM 590 N N . ARG A 1 78 ? 6.391 -18.257 8.193 1.00 47.72 78 ARG A N 1
ATOM 591 C CA . ARG A 1 78 ? 5.436 -17.652 7.252 1.00 47.72 78 ARG A CA 1
ATOM 592 C C . ARG A 1 78 ? 4.159 -18.501 7.283 1.00 47.72 78 ARG A C 1
ATOM 594 O O . ARG A 1 78 ? 4.220 -19.636 6.808 1.00 47.72 78 ARG A O 1
ATOM 601 N N . PRO A 1 79 ? 3.030 -18.007 7.823 1.00 43.47 79 PRO A N 1
ATOM 602 C CA . PRO A 1 79 ? 1.777 -18.717 7.669 1.00 43.47 79 PRO A CA 1
ATOM 603 C C . PRO A 1 79 ? 1.537 -18.816 6.167 1.00 43.47 79 PRO A C 1
ATOM 605 O O . PRO A 1 79 ? 1.631 -17.808 5.459 1.00 43.47 79 PRO A O 1
ATOM 608 N N . ALA A 1 80 ? 1.279 -20.023 5.664 1.00 46.97 80 ALA A N 1
ATOM 609 C CA . ALA A 1 80 ? 0.597 -20.143 4.389 1.00 46.97 80 ALA A CA 1
ATOM 610 C C . ALA A 1 80 ? -0.656 -19.276 4.524 1.00 46.97 80 ALA A C 1
ATOM 612 O O . ALA A 1 80 ? -1.456 -19.494 5.436 1.00 46.97 80 ALA A O 1
ATOM 613 N N . ALA A 1 81 ? -0.737 -18.215 3.723 1.00 53.25 81 ALA A N 1
ATOM 614 C CA . ALA A 1 81 ? -1.862 -17.308 3.755 1.00 53.25 81 ALA A CA 1
ATOM 615 C C . ALA A 1 81 ? -3.101 -18.151 3.465 1.00 53.25 81 ALA A C 1
ATOM 617 O O . ALA A 1 81 ? -3.293 -18.583 2.333 1.00 53.25 81 ALA A O 1
ATOM 618 N N . THR A 1 82 ? -3.924 -18.423 4.478 1.00 47.38 82 THR A N 1
ATOM 619 C CA . THR A 1 82 ? -5.331 -18.697 4.216 1.00 47.38 82 THR A CA 1
ATOM 620 C C . THR A 1 82 ? -5.815 -17.421 3.553 1.00 47.38 82 THR A C 1
ATOM 622 O O . THR A 1 82 ? -5.809 -16.390 4.230 1.00 47.38 82 THR A O 1
ATOM 625 N N . PRO A 1 83 ? -6.134 -17.426 2.250 1.00 54.66 83 PRO A N 1
ATOM 626 C CA . PRO A 1 83 ? -6.505 -16.198 1.586 1.00 54.66 83 PRO A CA 1
ATOM 627 C C . PRO A 1 83 ? -7.745 -15.683 2.308 1.00 54.66 83 PRO A C 1
ATOM 629 O O . PRO A 1 83 ? -8.758 -16.388 2.375 1.00 54.66 83 PRO A O 1
ATOM 632 N N . GLN A 1 84 ? -7.664 -14.506 2.935 1.00 63.31 84 GLN A N 1
ATOM 633 C CA . GLN A 1 84 ? -8.856 -13.817 3.404 1.00 63.31 84 GLN A CA 1
ATOM 634 C C . GLN A 1 84 ? -9.730 -13.633 2.161 1.00 63.31 84 GLN A C 1
ATOM 636 O O . GLN A 1 84 ? -9.465 -12.738 1.370 1.00 63.31 84 GLN A O 1
ATOM 641 N N . ARG A 1 85 ? -10.734 -14.502 1.964 1.00 63.56 85 ARG A N 1
ATOM 642 C CA . ARG A 1 85 ? -11.669 -14.450 0.825 1.00 63.56 85 ARG A CA 1
ATOM 643 C C . ARG A 1 85 ? -12.102 -13.026 0.456 1.00 63.56 85 ARG A C 1
ATOM 645 O O . ARG A 1 85 ? -12.031 -12.728 -0.727 1.00 63.56 85 ARG A O 1
ATOM 652 N N . PRO A 1 86 ? -12.462 -12.134 1.406 1.00 70.62 86 PRO A N 1
ATOM 653 C CA . PRO A 1 86 ? -12.790 -10.753 1.051 1.00 70.62 86 PRO A CA 1
ATOM 654 C C . PRO A 1 86 ? -11.621 -9.989 0.407 1.00 70.62 86 PRO A C 1
ATOM 656 O O . PRO A 1 86 ? -11.821 -9.290 -0.569 1.00 70.62 86 PRO A O 1
ATOM 659 N N . ALA A 1 87 ? -10.383 -10.169 0.877 1.00 81.44 87 ALA A N 1
ATOM 660 C CA . ALA A 1 87 ? -9.221 -9.499 0.293 1.00 81.44 87 ALA A CA 1
ATOM 661 C C . ALA A 1 87 ? -8.865 -10.019 -1.110 1.00 81.44 87 ALA A C 1
ATOM 663 O O . ALA A 1 87 ? -8.368 -9.248 -1.924 1.00 81.44 87 ALA A O 1
ATOM 664 N N . VAL A 1 88 ? -9.088 -11.311 -1.381 1.00 85.38 88 VAL A N 1
ATOM 665 C CA . VAL A 1 88 ? -8.861 -11.897 -2.714 1.00 85.38 88 VAL A CA 1
ATOM 666 C C . VAL A 1 88 ? -9.915 -11.419 -3.702 1.00 85.38 88 VAL A C 1
ATOM 668 O O . VAL A 1 88 ? -9.556 -11.028 -4.805 1.00 85.38 88 VAL A O 1
ATOM 671 N N . GLU A 1 89 ? -11.187 -11.399 -3.300 1.00 87.75 89 GLU A N 1
ATOM 672 C CA . GLU A 1 89 ? -12.277 -10.923 -4.156 1.00 87.75 89 GLU A CA 1
ATOM 673 C C . GLU A 1 89 ? -12.088 -9.444 -4.519 1.00 87.75 89 GLU A C 1
ATOM 675 O O . GLU A 1 89 ? -12.070 -9.098 -5.697 1.00 87.75 89 GLU A O 1
ATOM 680 N N . ASP A 1 90 ? -11.816 -8.589 -3.525 1.00 89.19 90 ASP A N 1
ATOM 681 C CA . ASP A 1 90 ? -11.548 -7.161 -3.741 1.00 89.19 90 ASP A CA 1
ATOM 682 C C . ASP A 1 90 ? -10.329 -6.938 -4.660 1.00 89.19 90 ASP A C 1
ATOM 684 O O . ASP A 1 90 ? -10.286 -5.993 -5.455 1.00 89.19 90 ASP A O 1
ATOM 688 N N . LEU A 1 91 ? -9.302 -7.791 -4.542 1.00 91.75 91 LEU A N 1
ATOM 689 C CA . LEU A 1 91 ? -8.110 -7.734 -5.390 1.00 91.75 91 LEU A CA 1
ATOM 690 C C . LEU A 1 91 ? -8.426 -8.171 -6.824 1.00 91.75 91 LEU A C 1
ATOM 692 O O . LEU A 1 91 ? -7.935 -7.551 -7.772 1.00 91.75 91 LEU A O 1
ATOM 696 N N . TYR A 1 92 ? -9.241 -9.211 -6.985 1.00 92.12 92 TYR A N 1
ATOM 697 C CA . TYR A 1 92 ? -9.672 -9.696 -8.287 1.00 92.12 92 TYR A CA 1
ATOM 698 C C . TYR A 1 92 ? -10.569 -8.674 -8.991 1.00 92.12 92 TYR A C 1
ATOM 700 O O . TYR A 1 92 ? -10.357 -8.385 -10.167 1.00 92.12 92 TYR A O 1
ATOM 708 N N . GLU A 1 93 ? -11.500 -8.044 -8.279 1.00 90.75 93 GLU A N 1
ATOM 709 C CA . GLU A 1 93 ? -12.340 -6.979 -8.832 1.00 90.75 93 GLU A CA 1
ATOM 710 C C . GLU A 1 93 ? -11.489 -5.780 -9.286 1.00 90.75 93 GLU A C 1
ATOM 712 O O . GLU A 1 93 ? -11.608 -5.306 -10.422 1.00 90.75 93 GLU A O 1
ATOM 717 N N . ALA A 1 94 ? -10.561 -5.330 -8.434 1.00 91.19 94 ALA A N 1
ATOM 718 C CA . ALA A 1 94 ? -9.718 -4.180 -8.736 1.00 91.19 94 ALA A CA 1
ATOM 719 C C . ALA A 1 94 ? -8.699 -4.473 -9.852 1.00 91.19 94 ALA A C 1
ATOM 721 O O . ALA A 1 94 ? -8.555 -3.680 -10.781 1.00 91.19 94 ALA A O 1
ATOM 722 N N . PHE A 1 95 ? -7.995 -5.608 -9.808 1.00 92.56 95 PHE A N 1
ATOM 723 C CA . PHE A 1 95 ? -6.817 -5.868 -10.649 1.00 92.56 95 PHE A CA 1
ATOM 724 C C . PHE A 1 95 ? -6.888 -7.135 -11.513 1.00 92.56 95 PHE A C 1
ATOM 726 O O . PHE A 1 95 ? -5.999 -7.338 -12.343 1.00 92.56 95 PHE A O 1
ATOM 733 N N . GLY A 1 96 ? -7.917 -7.971 -11.367 1.00 92.31 96 GLY A N 1
ATOM 734 C CA . GLY A 1 96 ? -8.076 -9.220 -12.122 1.00 92.31 96 GLY A CA 1
ATOM 735 C C . GLY A 1 96 ? -7.031 -10.280 -11.770 1.00 92.31 96 GLY A C 1
ATOM 736 O O . GLY A 1 96 ? -6.592 -11.025 -12.648 1.00 92.31 96 GLY A O 1
ATOM 737 N N . VAL A 1 97 ? -6.555 -10.293 -10.520 1.00 9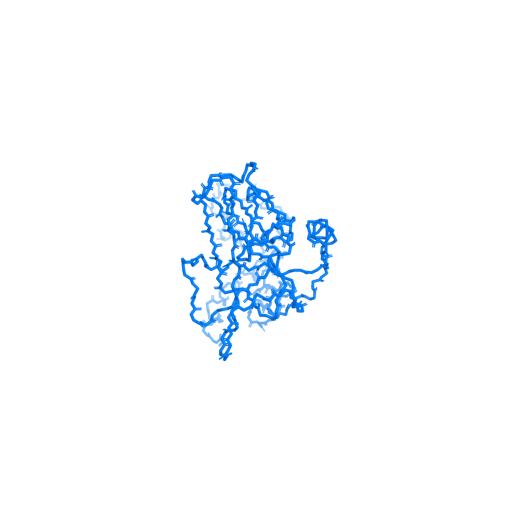1.44 97 VAL A N 1
ATOM 738 C CA . VAL A 1 97 ? -5.526 -11.224 -10.037 1.00 91.44 97 VAL A CA 1
ATOM 739 C C . VAL A 1 97 ? -5.876 -11.778 -8.662 1.00 91.44 97 VAL A C 1
ATOM 741 O O . VAL A 1 97 ? -6.412 -11.063 -7.825 1.00 91.44 97 VAL A O 1
ATOM 744 N N . ASP A 1 98 ? -5.503 -13.032 -8.418 1.00 89.25 98 ASP A N 1
ATOM 745 C CA . ASP A 1 98 ? -5.774 -13.709 -7.141 1.00 89.25 98 ASP A CA 1
ATOM 746 C C . ASP A 1 98 ? -4.705 -13.421 -6.075 1.00 89.25 98 ASP A C 1
ATOM 748 O O . ASP A 1 98 ? -4.946 -13.546 -4.875 1.00 89.25 98 ASP A O 1
ATOM 752 N N . GLU A 1 99 ? -3.499 -13.036 -6.504 1.00 89.19 99 GLU A N 1
ATOM 753 C CA . GLU A 1 99 ? -2.373 -12.741 -5.621 1.00 89.19 99 GLU A CA 1
ATOM 754 C C . GLU A 1 99 ? -1.584 -11.533 -6.132 1.00 89.19 99 GLU A C 1
ATOM 756 O O . GLU A 1 99 ? -1.253 -11.424 -7.317 1.00 89.19 99 GLU A O 1
ATOM 761 N N . ALA A 1 100 ? -1.234 -10.635 -5.212 1.00 91.25 100 ALA A N 1
ATOM 762 C CA . ALA A 1 100 ? -0.372 -9.500 -5.481 1.00 91.25 100 ALA A CA 1
ATOM 763 C C . ALA A 1 100 ? 0.490 -9.157 -4.263 1.00 91.25 100 ALA A C 1
ATOM 765 O O . ALA A 1 100 ? 0.113 -9.394 -3.117 1.00 91.25 100 ALA A O 1
ATOM 766 N N . THR A 1 101 ? 1.659 -8.567 -4.507 1.00 91.50 101 THR A N 1
ATOM 767 C CA . THR A 1 101 ? 2.540 -8.061 -3.444 1.00 91.50 101 THR A CA 1
ATOM 768 C C . THR A 1 101 ? 2.586 -6.538 -3.477 1.00 91.50 101 THR A C 1
ATOM 770 O O . THR A 1 101 ? 3.018 -5.956 -4.471 1.00 91.50 101 THR A O 1
ATOM 773 N N . ALA A 1 102 ? 2.190 -5.881 -2.386 1.00 91.50 102 ALA A N 1
ATOM 774 C CA . ALA A 1 102 ? 2.348 -4.437 -2.248 1.00 91.50 102 ALA A CA 1
ATOM 775 C C . ALA A 1 102 ? 3.815 -4.068 -1.976 1.00 91.50 102 ALA A C 1
ATOM 777 O O . ALA A 1 102 ? 4.434 -4.579 -1.042 1.00 91.50 102 ALA A O 1
ATOM 778 N N . VAL A 1 103 ? 4.371 -3.173 -2.791 1.00 91.69 103 VAL A N 1
ATOM 779 C CA . VAL A 1 103 ? 5.741 -2.660 -2.673 1.00 91.69 103 VAL A CA 1
ATOM 780 C C . VAL A 1 103 ? 5.681 -1.144 -2.757 1.00 91.69 103 VAL A C 1
ATOM 782 O O . VAL A 1 103 ? 5.069 -0.601 -3.669 1.00 91.69 103 VAL A O 1
ATOM 785 N N . MET A 1 104 ? 6.332 -0.453 -1.821 1.00 90.56 104 MET A N 1
ATOM 786 C CA . MET A 1 104 ? 6.359 1.011 -1.767 1.00 90.56 104 MET A CA 1
ATOM 787 C C . MET A 1 104 ? 7.763 1.519 -2.136 1.00 90.56 104 MET A C 1
ATOM 789 O O . MET A 1 104 ? 8.559 1.828 -1.246 1.00 90.56 104 MET A O 1
ATOM 793 N N . PRO A 1 105 ? 8.122 1.528 -3.435 1.00 88.94 105 PRO A N 1
ATOM 794 C CA . PRO A 1 105 ? 9.422 1.997 -3.882 1.00 88.94 105 PRO A CA 1
ATOM 795 C C . PRO A 1 105 ? 9.545 3.521 -3.717 1.00 88.94 105 PRO A C 1
ATOM 797 O O . PRO A 1 105 ? 8.536 4.233 -3.702 1.00 88.94 105 PRO A O 1
ATOM 800 N N . PRO A 1 106 ? 10.774 4.053 -3.632 1.00 90.00 106 PRO A N 1
ATOM 801 C CA . PRO A 1 106 ? 10.991 5.492 -3.600 1.00 90.00 106 PRO A CA 1
ATOM 802 C C . PRO A 1 106 ? 10.562 6.155 -4.915 1.00 90.00 106 PRO A C 1
ATOM 804 O O . PRO A 1 106 ? 10.718 5.589 -6.003 1.00 90.00 106 PRO A O 1
ATOM 807 N N . VAL A 1 107 ? 10.079 7.394 -4.811 1.00 89.38 107 VAL A N 1
ATOM 808 C CA . VAL A 1 107 ? 9.874 8.255 -5.979 1.00 89.38 107 VAL A CA 1
ATOM 809 C C . VAL A 1 107 ? 11.240 8.708 -6.492 1.00 89.38 107 VAL A C 1
ATOM 811 O O . VAL A 1 107 ? 12.044 9.246 -5.732 1.00 89.38 107 VAL A O 1
ATOM 814 N N . VAL A 1 108 ? 11.506 8.497 -7.777 1.00 87.56 108 VAL A N 1
ATOM 815 C CA . VAL A 1 108 ? 12.751 8.888 -8.443 1.00 87.56 108 VAL A CA 1
ATOM 816 C C . VAL A 1 108 ? 12.466 9.904 -9.544 1.00 87.56 108 VAL A C 1
ATOM 818 O O . VAL A 1 108 ? 11.463 9.826 -10.250 1.00 87.56 108 VAL A O 1
ATOM 821 N N . THR A 1 109 ? 13.351 10.885 -9.698 1.00 78.06 109 THR A N 1
ATOM 822 C CA . THR A 1 109 ? 13.209 11.963 -10.692 1.00 78.06 109 THR A CA 1
ATOM 823 C C . THR A 1 109 ? 13.859 11.623 -12.038 1.00 78.06 109 THR A C 1
ATOM 825 O O . THR A 1 109 ? 13.469 12.175 -13.064 1.00 78.06 109 THR A O 1
ATOM 828 N N . GLY A 1 110 ? 14.794 10.667 -12.061 1.00 69.81 110 GLY A N 1
ATOM 829 C CA . GLY A 1 110 ? 15.438 10.139 -13.269 1.00 69.81 110 GLY A CA 1
ATOM 830 C C . GLY A 1 110 ? 15.248 8.629 -13.430 1.00 69.81 110 GLY A C 1
ATOM 831 O O . GLY A 1 110 ? 14.651 7.977 -12.576 1.00 69.81 110 GLY A O 1
ATOM 832 N N . SER A 1 111 ? 15.784 8.067 -14.514 1.00 67.12 111 SER A N 1
ATOM 833 C CA . SER A 1 111 ? 15.921 6.616 -14.691 1.00 67.12 111 SER A CA 1
ATOM 834 C C . SER A 1 111 ? 17.356 6.213 -14.333 1.00 67.12 111 SER A C 1
ATOM 836 O O . SER A 1 111 ? 18.264 6.488 -15.123 1.00 67.12 111 SER A O 1
ATOM 838 N N . PRO A 1 112 ? 17.616 5.612 -13.155 1.00 69.25 112 PRO A N 1
ATOM 839 C CA . PRO A 1 112 ? 18.940 5.086 -12.845 1.00 69.25 112 PRO A CA 1
ATOM 840 C C . PRO A 1 112 ? 19.415 4.129 -13.945 1.00 69.25 112 PRO A C 1
ATOM 842 O O . PRO A 1 112 ? 18.628 3.328 -14.450 1.00 69.25 112 PRO A O 1
ATOM 845 N N . LYS A 1 113 ? 20.710 4.166 -14.289 1.00 68.25 113 LYS A N 1
ATOM 846 C CA . LYS A 1 113 ? 21.304 3.308 -15.341 1.00 68.25 113 LYS A CA 1
ATOM 847 C C . LYS A 1 113 ? 21.076 1.803 -15.108 1.00 68.25 113 LYS A C 1
ATOM 849 O O . LYS A 1 113 ? 21.166 1.016 -16.043 1.00 68.25 113 LYS A O 1
ATOM 854 N N . SER A 1 114 ? 20.794 1.415 -13.865 1.00 78.88 114 SER A N 1
ATOM 855 C CA . SER A 1 114 ? 20.515 0.051 -13.410 1.00 78.88 114 SER A CA 1
ATOM 856 C C . SER A 1 114 ? 19.016 -0.271 -13.277 1.00 78.88 114 SER A C 1
ATOM 858 O O . SER A 1 114 ? 18.650 -1.228 -12.591 1.00 78.88 114 SER A O 1
ATOM 860 N N . THR A 1 115 ? 18.141 0.498 -13.934 1.00 83.12 115 THR A N 1
ATOM 861 C CA . THR A 1 115 ? 16.695 0.251 -13.931 1.00 83.12 115 THR A CA 1
ATOM 862 C C . THR A 1 115 ? 16.106 0.131 -15.328 1.00 83.12 115 THR A C 1
ATOM 864 O O . THR A 1 115 ? 16.548 0.803 -16.259 1.00 83.12 115 THR A O 1
ATOM 867 N N . ARG A 1 116 ? 15.073 -0.704 -15.455 1.00 87.19 116 ARG A N 1
ATOM 868 C CA . ARG A 1 116 ? 14.253 -0.833 -16.665 1.00 87.19 116 ARG A CA 1
ATOM 869 C C . ARG A 1 116 ? 12.789 -0.487 -16.374 1.00 87.19 116 ARG A C 1
ATOM 871 O O . ARG A 1 116 ? 12.317 -0.794 -15.271 1.00 87.19 116 ARG A O 1
ATOM 878 N N . PRO A 1 117 ? 12.070 0.127 -17.328 1.00 89.69 117 PRO A N 1
ATOM 879 C CA . PRO A 1 117 ? 10.653 0.420 -17.171 1.00 89.69 117 PRO A CA 1
ATOM 880 C C . PRO A 1 117 ? 9.796 -0.850 -17.174 1.00 89.69 117 PRO A C 1
ATOM 882 O O . PRO A 1 117 ? 10.119 -1.846 -17.822 1.00 89.69 117 PRO A O 1
ATOM 885 N N . VAL A 1 118 ? 8.683 -0.797 -16.450 1.00 91.62 118 VAL A N 1
ATOM 886 C CA . VAL A 1 118 ? 7.645 -1.828 -16.416 1.00 91.62 118 VAL A CA 1
ATOM 887 C C . VAL A 1 118 ? 6.330 -1.192 -16.826 1.00 91.62 118 VAL A C 1
ATOM 889 O O . VAL A 1 118 ? 5.960 -0.139 -16.301 1.00 91.62 118 VAL A O 1
ATOM 892 N N . LYS A 1 119 ? 5.639 -1.842 -17.761 1.00 92.88 119 LYS A N 1
ATOM 893 C CA . LYS A 1 119 ? 4.318 -1.433 -18.221 1.00 92.88 119 LYS A CA 1
ATOM 894 C C . LYS A 1 119 ? 3.324 -1.521 -17.069 1.00 92.88 119 LYS A C 1
ATOM 896 O O . LYS A 1 119 ? 3.257 -2.534 -16.362 1.00 92.88 119 LYS A O 1
ATOM 901 N N . VAL A 1 120 ? 2.550 -0.456 -16.895 1.00 93.94 120 VAL A N 1
ATOM 902 C CA . VAL A 1 120 ? 1.452 -0.439 -15.930 1.00 93.94 120 VAL A CA 1
ATOM 903 C C . VAL A 1 120 ? 0.244 -1.092 -16.579 1.00 93.94 120 VAL A C 1
ATOM 905 O O . VAL A 1 120 ? -0.169 -0.709 -17.667 1.00 93.94 120 VAL A O 1
ATOM 908 N N . VAL A 1 121 ? -0.283 -2.127 -15.931 1.00 92.81 121 VAL A N 1
ATOM 909 C CA . VAL A 1 121 ? -1.371 -2.943 -16.484 1.00 92.81 121 VAL A CA 1
ATOM 910 C C . VAL A 1 121 ? -2.723 -2.322 -16.169 1.00 92.81 121 VAL A C 1
ATOM 912 O O . VAL A 1 121 ? -3.611 -2.336 -17.011 1.00 92.81 121 VAL A O 1
ATOM 915 N N . ARG A 1 122 ? -2.873 -1.812 -14.945 1.00 93.31 122 ARG A N 1
ATOM 916 C CA . ARG A 1 122 ? -4.098 -1.188 -14.444 1.00 93.31 122 ARG A CA 1
ATOM 917 C C . ARG A 1 122 ? -3.768 -0.274 -13.271 1.00 93.31 122 ARG A C 1
ATOM 919 O O . ARG A 1 122 ? -2.760 -0.500 -12.588 1.00 93.31 122 ARG A O 1
ATOM 926 N N . TYR A 1 123 ? -4.617 0.712 -12.999 1.00 94.44 123 TYR A N 1
ATOM 927 C CA . TYR A 1 123 ? -4.548 1.487 -11.763 1.00 94.44 123 TYR A CA 1
ATOM 928 C C . TYR A 1 123 ? -5.852 1.455 -10.958 1.00 94.44 123 TYR A C 1
ATOM 930 O O . TYR A 1 123 ? -6.932 1.244 -11.494 1.00 94.44 123 TYR A O 1
ATOM 938 N N . GLN A 1 124 ? -5.746 1.724 -9.656 1.00 93.38 124 GLN A N 1
ATOM 939 C CA . GLN A 1 124 ? -6.894 1.948 -8.778 1.00 93.38 124 GLN A CA 1
ATOM 940 C C . GLN A 1 124 ? -6.664 3.203 -7.937 1.00 93.38 124 GLN A C 1
ATOM 942 O O . GLN A 1 124 ? -5.613 3.359 -7.312 1.00 93.38 124 GLN A O 1
ATOM 947 N N . LYS A 1 125 ? -7.654 4.099 -7.882 1.00 91.94 125 LYS A N 1
ATOM 948 C CA . LYS A 1 125 ? -7.641 5.215 -6.927 1.00 91.94 125 LYS A CA 1
ATOM 949 C C . LYS A 1 125 ? -8.057 4.701 -5.552 1.00 91.94 125 LYS A C 1
ATOM 951 O O . LYS A 1 125 ? -9.081 4.026 -5.434 1.00 91.94 125 LYS A O 1
ATOM 956 N N . VAL A 1 126 ? -7.293 5.059 -4.527 1.00 90.44 126 VAL A N 1
ATOM 957 C CA . VAL A 1 126 ? -7.533 4.668 -3.138 1.00 90.44 126 VAL A CA 1
ATOM 958 C C . VAL A 1 126 ? -7.447 5.887 -2.227 1.00 90.44 126 VAL A C 1
ATOM 960 O O . VAL A 1 126 ? -6.495 6.663 -2.284 1.00 90.44 126 VAL A O 1
ATOM 963 N N . ASP A 1 127 ? -8.440 6.018 -1.354 1.00 84.31 127 ASP A N 1
ATOM 964 C CA . ASP A 1 127 ? -8.393 6.918 -0.206 1.00 84.31 127 ASP A CA 1
ATOM 965 C C . ASP A 1 127 ? -7.715 6.184 0.960 1.00 84.31 127 ASP A C 1
ATOM 967 O O . ASP A 1 127 ? -8.207 5.161 1.444 1.00 84.31 127 ASP A O 1
ATOM 971 N N . ALA A 1 128 ? -6.570 6.695 1.415 1.00 82.44 128 ALA A N 1
ATOM 972 C CA . ALA A 1 128 ? -5.799 6.044 2.473 1.00 82.44 128 ALA A CA 1
ATOM 973 C C . ALA A 1 128 ? -6.464 6.092 3.860 1.00 82.44 128 ALA A C 1
ATOM 975 O O . ALA A 1 128 ? -6.002 5.398 4.764 1.00 82.44 128 ALA A O 1
ATOM 976 N N . THR A 1 129 ? -7.552 6.848 4.047 1.00 82.56 129 THR A N 1
ATOM 977 C CA . THR A 1 129 ? -8.342 6.792 5.291 1.00 82.56 129 THR A CA 1
ATOM 978 C C . THR A 1 129 ? -9.079 5.461 5.457 1.00 82.56 129 THR A C 1
ATOM 980 O O . THR A 1 129 ? -9.352 5.045 6.583 1.00 82.56 129 THR A O 1
ATOM 983 N N . ARG A 1 130 ? -9.380 4.777 4.346 1.00 81.69 130 ARG A N 1
ATOM 984 C CA . ARG A 1 130 ? -10.035 3.463 4.305 1.00 81.69 130 ARG A CA 1
ATOM 985 C C . ARG A 1 130 ? -9.374 2.595 3.226 1.00 81.69 130 ARG A C 1
ATOM 987 O O . ARG A 1 130 ? -9.969 2.375 2.171 1.00 81.69 130 ARG A O 1
ATOM 994 N N . PRO A 1 131 ? -8.132 2.130 3.456 1.00 83.31 131 PRO A N 1
ATOM 995 C CA . PRO A 1 131 ? -7.411 1.364 2.454 1.00 83.31 131 PRO A CA 1
ATOM 996 C C . PRO A 1 131 ? -8.059 -0.022 2.264 1.00 83.31 131 PRO A C 1
ATOM 998 O O . PRO A 1 131 ? -8.455 -0.645 3.253 1.00 83.31 131 PRO A O 1
ATOM 1001 N N . PRO A 1 132 ? -8.140 -0.530 1.020 1.00 85.56 132 PRO A N 1
ATOM 1002 C CA . PRO A 1 132 ? -8.558 -1.898 0.735 1.00 85.56 132 PRO A CA 1
ATOM 1003 C C . PRO A 1 132 ? -7.742 -2.936 1.506 1.00 85.56 132 PRO A C 1
ATOM 1005 O O . PRO A 1 132 ? -6.533 -2.777 1.697 1.00 85.56 132 PRO A O 1
ATOM 1008 N N . VAL A 1 133 ? -8.386 -4.039 1.890 1.00 84.56 133 VAL A N 1
ATOM 1009 C CA . VAL A 1 133 ? -7.768 -5.084 2.725 1.00 84.56 133 VAL A CA 1
ATOM 1010 C C . VAL A 1 133 ? -6.529 -5.691 2.054 1.00 84.56 133 VAL A C 1
ATOM 1012 O O . VAL A 1 133 ? -5.540 -5.970 2.733 1.00 84.56 133 VAL A O 1
ATOM 1015 N N . TYR A 1 134 ? -6.528 -5.820 0.722 1.00 85.81 134 TYR A N 1
ATOM 1016 C CA . TYR A 1 134 ? -5.398 -6.362 -0.047 1.00 85.81 134 TYR A CA 1
ATOM 1017 C C . TYR A 1 134 ? -4.142 -5.474 -0.040 1.00 85.81 134 TYR A C 1
ATOM 1019 O O . TYR A 1 134 ? -3.051 -5.948 -0.355 1.00 85.81 134 TYR A O 1
ATOM 1027 N N . LEU A 1 135 ? -4.254 -4.195 0.337 1.00 85.75 135 LEU A N 1
ATOM 1028 C CA . LEU A 1 135 ? -3.092 -3.321 0.539 1.00 85.75 135 LEU A CA 1
ATOM 1029 C C . LEU A 1 135 ? -2.449 -3.514 1.918 1.00 85.75 135 LEU A C 1
ATOM 1031 O O . LEU A 1 135 ? -1.367 -2.976 2.172 1.00 85.75 135 LEU A O 1
ATOM 1035 N N . GLY A 1 136 ? -3.074 -4.318 2.786 1.00 70.94 136 GLY A N 1
ATOM 1036 C CA . GLY A 1 136 ? -2.550 -4.717 4.085 1.00 70.94 136 GLY A CA 1
ATOM 1037 C C . GLY A 1 136 ? -2.053 -3.525 4.901 1.00 70.94 136 GLY A C 1
ATOM 1038 O O . GLY A 1 136 ? -2.748 -2.523 5.057 1.00 70.94 136 GLY A O 1
ATOM 1039 N N . GLN A 1 137 ? -0.815 -3.628 5.396 1.00 73.50 137 GLN A N 1
ATOM 1040 C CA . GLN A 1 137 ? -0.166 -2.570 6.175 1.00 73.50 137 GLN A CA 1
ATOM 1041 C C . GLN A 1 137 ? 0.487 -1.460 5.340 1.00 73.50 137 GLN A C 1
ATOM 1043 O O . GLN A 1 137 ? 0.952 -0.473 5.909 1.00 73.50 137 GLN A O 1
ATOM 1048 N N . ALA A 1 138 ? 0.537 -1.577 4.006 1.00 83.19 138 ALA A N 1
ATOM 1049 C CA . ALA A 1 138 ? 1.295 -0.641 3.170 1.00 83.19 138 ALA A CA 1
ATOM 1050 C C . ALA A 1 138 ? 0.785 0.806 3.288 1.00 83.19 138 ALA A C 1
ATOM 1052 O O . ALA A 1 138 ? 1.575 1.750 3.230 1.00 83.19 138 ALA A O 1
ATOM 1053 N N . LEU A 1 139 ? -0.526 0.976 3.497 1.00 84.38 139 LEU A N 1
ATOM 1054 C CA . LEU A 1 139 ? -1.173 2.280 3.659 1.00 84.38 139 LEU A CA 1
ATOM 1055 C C . LEU A 1 139 ? -1.704 2.548 5.074 1.00 84.38 139 LEU A C 1
ATOM 1057 O O . LEU A 1 139 ? -2.311 3.592 5.303 1.00 84.38 139 LEU A O 1
ATOM 1061 N N . THR A 1 140 ? -1.473 1.661 6.046 1.00 83.75 140 THR A N 1
ATOM 1062 C CA . THR A 1 140 ? -1.951 1.881 7.419 1.00 83.75 140 THR A CA 1
ATOM 1063 C C . THR A 1 140 ? -1.333 3.151 8.009 1.00 83.75 140 THR A C 1
ATOM 1065 O O . THR A 1 140 ? -0.115 3.328 8.013 1.00 83.75 140 THR A O 1
ATOM 1068 N N . GLY A 1 141 ? -2.182 4.063 8.491 1.00 83.44 141 GLY A N 1
ATOM 1069 C CA . GLY A 1 141 ? -1.757 5.354 9.045 1.00 83.44 141 GLY A CA 1
ATOM 1070 C C . GLY A 1 141 ? -1.296 6.381 8.002 1.00 83.44 141 GLY A C 1
ATOM 1071 O O . GLY A 1 141 ? -0.787 7.438 8.376 1.00 83.44 141 GLY A O 1
ATOM 1072 N N . LYS A 1 142 ? -1.448 6.099 6.700 1.00 86.19 142 LYS A N 1
ATOM 1073 C CA . LYS A 1 142 ? -1.260 7.089 5.631 1.00 86.19 142 LYS A CA 1
ATOM 1074 C C . LYS A 1 142 ? -2.553 7.875 5.407 1.00 86.19 142 LYS A C 1
ATOM 1076 O O . LYS A 1 142 ? -3.640 7.423 5.739 1.00 86.19 142 LYS A O 1
ATOM 1081 N N . THR A 1 143 ? -2.428 9.066 4.834 1.00 86.44 143 THR A N 1
ATOM 1082 C CA . THR A 1 143 ? -3.556 9.947 4.503 1.00 86.44 143 THR A CA 1
ATOM 1083 C C . THR A 1 143 ? -3.397 10.523 3.095 1.00 86.44 143 THR A C 1
ATOM 1085 O O . THR A 1 143 ? -2.316 10.444 2.497 1.00 86.44 143 THR A O 1
ATOM 1088 N N . GLY A 1 144 ? -4.474 11.110 2.571 1.00 85.19 144 GLY A N 1
ATOM 1089 C CA . GLY A 1 144 ? -4.527 11.723 1.242 1.00 85.19 144 GLY A CA 1
ATOM 1090 C C . GLY A 1 144 ? -4.912 10.748 0.130 1.00 85.19 144 GLY A C 1
ATOM 1091 O O . GLY A 1 144 ? -5.275 9.602 0.394 1.00 85.19 144 GLY A O 1
ATOM 1092 N N . ASP A 1 145 ? -4.812 11.228 -1.110 1.00 88.50 145 ASP A N 1
ATOM 1093 C CA . ASP A 1 145 ? -5.140 10.460 -2.309 1.00 88.50 145 ASP A CA 1
ATOM 1094 C C . ASP A 1 145 ? -3.954 9.621 -2.779 1.00 88.50 145 ASP A C 1
ATOM 1096 O O . ASP A 1 145 ? -2.840 10.123 -2.988 1.00 88.50 145 ASP A O 1
ATOM 1100 N N . TRP A 1 146 ? -4.218 8.334 -2.978 1.00 92.81 146 TRP A N 1
ATOM 1101 C CA . TRP A 1 146 ? -3.246 7.374 -3.471 1.00 92.81 146 TRP A CA 1
ATOM 1102 C C . TRP A 1 146 ? -3.713 6.761 -4.784 1.00 92.81 146 TRP A C 1
ATOM 1104 O O . TRP A 1 146 ? -4.897 6.508 -5.012 1.00 92.81 146 TRP A O 1
ATOM 1114 N N . LEU A 1 147 ? -2.745 6.503 -5.649 1.00 94.44 147 LEU A N 1
ATOM 1115 C CA . LEU A 1 147 ? -2.903 5.763 -6.882 1.00 94.44 147 LEU A CA 1
ATOM 1116 C C . LEU A 1 147 ? -2.143 4.450 -6.743 1.00 94.44 147 LEU A C 1
ATOM 1118 O O . LEU A 1 147 ? -0.950 4.443 -6.453 1.00 94.44 147 LEU A O 1
ATOM 1122 N N . ILE A 1 148 ? -2.831 3.336 -6.922 1.00 95.38 148 ILE A N 1
ATOM 1123 C CA . ILE A 1 148 ? -2.241 2.007 -6.829 1.00 95.38 148 ILE A CA 1
ATOM 1124 C C . ILE A 1 148 ? -1.987 1.520 -8.241 1.00 95.38 148 ILE A C 1
ATOM 1126 O O . ILE A 1 148 ? -2.935 1.307 -8.991 1.00 95.38 148 ILE A O 1
ATOM 1130 N N . LEU A 1 149 ? -0.719 1.358 -8.603 1.00 95.94 149 LEU A N 1
ATOM 1131 C CA . LEU A 1 149 ? -0.325 0.884 -9.925 1.00 95.94 149 LEU A CA 1
ATOM 1132 C C . LEU A 1 149 ? -0.114 -0.630 -9.879 1.00 95.94 149 LEU A C 1
ATOM 1134 O O . LEU A 1 149 ? 0.714 -1.115 -9.107 1.00 95.94 149 LEU A O 1
ATOM 1138 N N . GLY A 1 150 ? -0.850 -1.371 -10.701 1.00 95.38 150 GLY A N 1
ATOM 1139 C CA . GLY A 1 150 ? -0.680 -2.809 -10.882 1.00 95.38 150 GLY A CA 1
ATOM 1140 C C . GLY A 1 150 ? 0.317 -3.101 -12.000 1.00 95.38 150 GLY A C 1
ATOM 1141 O O . GLY A 1 150 ? 0.111 -2.682 -13.142 1.00 95.38 150 GLY A O 1
ATOM 1142 N N . VAL A 1 151 ? 1.394 -3.824 -11.691 1.00 95.12 151 VAL A N 1
ATOM 1143 C CA . VAL A 1 151 ? 2.435 -4.186 -12.668 1.00 95.12 151 VAL A CA 1
ATOM 1144 C C . VAL A 1 151 ? 2.778 -5.669 -12.616 1.00 95.12 151 VAL A C 1
ATOM 1146 O O . VAL A 1 151 ? 2.710 -6.299 -11.560 1.00 95.12 151 VAL A O 1
ATOM 1149 N N . ARG A 1 152 ? 3.225 -6.222 -13.749 1.00 93.75 152 ARG A N 1
ATOM 1150 C CA . ARG A 1 152 ? 3.791 -7.577 -13.820 1.00 93.75 152 ARG A CA 1
ATOM 1151 C C . ARG A 1 152 ? 5.299 -7.521 -14.012 1.00 93.75 152 ARG A C 1
ATOM 1153 O O . ARG A 1 152 ? 5.780 -6.957 -14.990 1.00 93.75 152 ARG A O 1
ATOM 1160 N N . ALA A 1 153 ? 6.038 -8.131 -13.090 1.00 90.38 153 ALA A N 1
ATOM 1161 C CA . ALA A 1 153 ? 7.496 -8.193 -13.142 1.00 90.38 153 ALA A CA 1
ATOM 1162 C C . ALA A 1 153 ? 8.025 -9.470 -12.474 1.00 90.38 153 ALA A C 1
ATOM 1164 O O . ALA A 1 153 ? 7.358 -10.077 -11.638 1.00 90.38 153 ALA A O 1
ATOM 1165 N N . ASP A 1 154 ? 9.238 -9.886 -12.836 1.00 87.56 154 ASP A N 1
ATOM 1166 C CA . ASP A 1 154 ? 9.913 -11.017 -12.178 1.00 87.56 154 ASP A CA 1
ATOM 1167 C C . ASP A 1 154 ? 10.636 -10.596 -10.892 1.00 87.56 154 ASP A C 1
ATOM 1169 O O . ASP A 1 154 ? 10.821 -11.401 -9.975 1.00 87.56 154 ASP A O 1
ATOM 1173 N N . THR A 1 155 ? 11.025 -9.322 -10.818 1.00 88.62 155 THR A N 1
ATOM 1174 C CA . THR A 1 155 ? 11.692 -8.704 -9.674 1.00 88.62 155 THR A CA 1
ATOM 1175 C C . THR A 1 155 ? 10.833 -7.579 -9.092 1.00 88.62 155 THR A C 1
ATOM 1177 O O . THR A 1 155 ? 10.081 -6.940 -9.833 1.00 88.62 155 THR A O 1
ATOM 1180 N N . PRO A 1 156 ? 10.923 -7.313 -7.774 1.00 90.19 156 PRO A N 1
ATOM 1181 C CA . PRO A 1 156 ? 10.178 -6.226 -7.152 1.00 90.19 156 PRO A CA 1
ATOM 1182 C C . PRO A 1 156 ? 10.513 -4.861 -7.773 1.00 90.19 156 PRO A C 1
ATOM 1184 O O . PRO A 1 156 ? 11.685 -4.602 -8.072 1.00 90.19 156 PRO A O 1
ATOM 1187 N N . PRO A 1 157 ? 9.523 -3.965 -7.920 1.00 92.31 157 PRO A N 1
ATOM 1188 C CA . PRO A 1 157 ? 9.765 -2.577 -8.285 1.00 92.31 157 PRO A CA 1
ATOM 1189 C C . PRO A 1 157 ? 10.738 -1.886 -7.325 1.00 92.31 157 PRO A C 1
ATOM 1191 O O . PRO A 1 157 ? 10.620 -2.007 -6.107 1.00 92.31 157 PRO A O 1
ATOM 1194 N N . THR A 1 158 ? 11.690 -1.140 -7.878 1.00 91.94 158 THR A N 1
ATOM 1195 C CA . THR A 1 158 ? 12.758 -0.449 -7.135 1.00 91.94 158 THR A CA 1
ATOM 1196 C C . THR A 1 158 ? 12.640 1.070 -7.196 1.00 91.94 158 THR A C 1
ATOM 1198 O O . THR A 1 158 ? 13.348 1.765 -6.474 1.00 91.94 158 THR A O 1
ATOM 1201 N N . GLY A 1 159 ? 11.773 1.600 -8.057 1.00 90.25 159 GLY A N 1
ATOM 1202 C CA . GLY A 1 159 ? 11.539 3.034 -8.184 1.00 90.25 159 GLY A CA 1
ATOM 1203 C C . GLY A 1 159 ? 10.204 3.325 -8.852 1.00 90.25 159 GLY A C 1
ATOM 1204 O O . GLY A 1 159 ? 9.705 2.512 -9.635 1.00 90.25 159 GLY A O 1
ATOM 1205 N N . VAL A 1 160 ? 9.646 4.495 -8.556 1.00 93.44 160 VAL A N 1
ATOM 1206 C CA . VAL A 1 160 ? 8.466 5.019 -9.247 1.00 93.44 160 VAL A CA 1
ATOM 1207 C C . VAL A 1 160 ? 8.704 6.448 -9.721 1.00 93.44 160 VAL A C 1
ATOM 1209 O O . VAL A 1 160 ? 9.329 7.249 -9.034 1.00 93.44 160 VAL A O 1
ATOM 1212 N N . ARG A 1 161 ? 8.227 6.774 -10.916 1.00 91.06 161 ARG A N 1
ATOM 1213 C CA . ARG A 1 161 ? 8.272 8.105 -11.521 1.00 91.06 161 ARG A CA 1
ATOM 1214 C C . ARG A 1 161 ? 6.855 8.630 -11.630 1.00 91.06 161 ARG A C 1
ATOM 1216 O O . ARG A 1 161 ? 5.947 7.880 -11.975 1.00 91.06 161 ARG A O 1
ATOM 1223 N N . ILE A 1 162 ? 6.685 9.910 -11.336 1.00 91.56 162 ILE A N 1
ATOM 1224 C CA . ILE A 1 162 ? 5.391 10.582 -11.354 1.00 91.56 162 ILE A CA 1
ATOM 1225 C C . ILE A 1 162 ? 5.624 11.960 -11.952 1.00 91.56 162 ILE A C 1
ATOM 1227 O O . ILE A 1 162 ? 6.509 12.687 -11.495 1.00 91.56 162 ILE A O 1
ATOM 1231 N N . ASN A 1 163 ? 4.846 12.318 -12.963 1.00 90.56 163 ASN A N 1
ATOM 1232 C CA . ASN A 1 163 ? 4.829 13.663 -13.508 1.00 90.56 163 ASN A CA 1
ATOM 1233 C C . ASN A 1 163 ? 3.397 14.206 -13.478 1.00 90.56 163 ASN A C 1
ATOM 1235 O O . ASN A 1 163 ? 2.542 13.776 -14.247 1.00 90.56 163 ASN A O 1
ATOM 1239 N N . GLU A 1 164 ? 3.171 15.162 -12.575 1.00 90.00 164 GLU A N 1
ATOM 1240 C CA . GLU A 1 164 ? 1.894 15.862 -12.376 1.00 90.00 164 GLU A CA 1
ATOM 1241 C C . GLU A 1 164 ? 1.903 17.296 -12.933 1.00 90.00 164 GLU A C 1
ATOM 1243 O O . GLU A 1 164 ? 1.048 18.110 -12.572 1.00 90.00 164 GLU A O 1
ATOM 1248 N N . GLN A 1 165 ? 2.909 17.652 -13.741 1.00 86.00 165 GLN A N 1
ATOM 1249 C CA . GLN A 1 165 ? 3.028 19.002 -14.302 1.00 86.00 165 GLN A CA 1
ATOM 1250 C C . GLN A 1 165 ? 2.028 19.246 -15.437 1.00 86.00 165 GLN A C 1
ATOM 1252 O O . GLN A 1 165 ? 1.669 20.394 -15.697 1.00 86.00 165 GLN A O 1
ATOM 1257 N N . VAL A 1 166 ? 1.560 18.180 -16.092 1.00 81.69 166 VAL A N 1
ATOM 1258 C CA . VAL A 1 166 ? 0.550 18.270 -17.147 1.00 81.69 166 VAL A CA 1
ATOM 1259 C C . VAL A 1 166 ? -0.839 18.395 -16.497 1.00 81.69 166 VAL A C 1
ATOM 1261 O O . VAL A 1 166 ? -1.169 17.596 -15.622 1.00 81.69 166 VAL A O 1
ATOM 1264 N N . PRO A 1 167 ? -1.668 19.390 -16.867 1.00 76.38 167 PRO A N 1
ATOM 1265 C CA . PRO A 1 167 ? -2.927 19.657 -16.161 1.00 76.38 167 PRO A CA 1
ATOM 1266 C C . PRO A 1 167 ? -3.960 18.526 -16.245 1.00 76.38 167 PRO A C 1
ATOM 1268 O O . PRO A 1 167 ? -4.689 18.291 -15.283 1.00 76.38 167 PRO A O 1
ATOM 1271 N N . PHE A 1 168 ? -4.025 17.845 -17.391 1.00 83.56 168 PHE A N 1
ATOM 1272 C CA . PHE A 1 168 ? -5.063 16.856 -17.705 1.00 83.56 168 PHE A CA 1
ATOM 1273 C C . PHE A 1 168 ? -4.556 15.413 -17.722 1.00 83.56 168 PHE A C 1
ATOM 1275 O O . PHE A 1 168 ? -5.361 14.488 -17.688 1.00 83.56 168 PHE A O 1
ATOM 1282 N N . ASP A 1 169 ? -3.239 15.223 -17.685 1.00 89.56 169 ASP A N 1
ATOM 1283 C CA . ASP A 1 169 ? -2.612 13.913 -17.796 1.00 89.56 169 ASP A CA 1
ATOM 1284 C C . ASP A 1 169 ? -1.698 13.669 -16.601 1.00 89.56 169 ASP A C 1
ATOM 1286 O O . ASP A 1 169 ? -0.991 14.561 -16.125 1.00 89.56 169 ASP A O 1
ATOM 1290 N N . LEU A 1 170 ? -1.691 12.433 -16.124 1.00 92.31 170 LEU A N 1
ATOM 1291 C CA . LEU A 1 170 ? -0.785 11.950 -15.102 1.00 92.31 170 LEU A CA 1
ATOM 1292 C C . LEU A 1 170 ? 0.126 10.896 -15.722 1.00 92.31 170 LEU A C 1
ATOM 1294 O O . LEU A 1 170 ? -0.330 9.800 -16.033 1.00 92.31 170 LEU A O 1
ATOM 1298 N N . TYR A 1 171 ? 1.418 11.198 -15.848 1.00 92.75 171 TYR A N 1
ATOM 1299 C CA . TYR A 1 171 ? 2.384 10.215 -16.336 1.00 92.75 171 TYR A CA 1
ATOM 1300 C C . TYR A 1 171 ? 3.025 9.484 -15.163 1.00 92.75 171 TYR A C 1
ATOM 1302 O O . TYR A 1 171 ? 3.628 10.106 -14.280 1.00 92.75 171 TYR A O 1
ATOM 1310 N N . VAL A 1 172 ? 2.922 8.160 -15.170 1.00 93.50 172 VAL A N 1
ATOM 1311 C CA . VAL A 1 172 ? 3.494 7.277 -14.156 1.00 93.50 172 VAL A CA 1
ATOM 1312 C C . VAL A 1 172 ? 4.488 6.308 -14.772 1.00 93.50 172 VAL A C 1
ATOM 1314 O O . VAL A 1 172 ? 4.357 5.872 -15.910 1.00 93.50 172 VAL A O 1
ATOM 1317 N N . GLY A 1 173 ? 5.504 5.939 -14.005 1.00 91.69 173 GLY A N 1
ATOM 1318 C CA . GLY A 1 173 ? 6.501 4.972 -14.437 1.00 91.69 173 GLY A CA 1
ATOM 1319 C C . GLY A 1 173 ? 6.927 4.073 -13.314 1.00 91.69 173 GLY A C 1
ATOM 1320 O O . GLY A 1 173 ? 7.399 4.563 -12.296 1.00 91.69 173 GLY A O 1
ATOM 1321 N N . VAL A 1 174 ? 6.825 2.765 -13.504 1.00 93.44 174 VAL A N 1
ATOM 1322 C CA . VAL A 1 174 ? 7.347 1.801 -12.538 1.00 93.44 174 VAL A CA 1
ATOM 1323 C C . VAL A 1 174 ? 8.661 1.244 -13.061 1.00 93.44 174 VAL A C 1
ATOM 1325 O O . VAL A 1 174 ? 8.784 0.916 -14.239 1.00 93.44 174 VAL A O 1
ATOM 1328 N N . LEU A 1 175 ? 9.663 1.174 -12.190 1.00 91.31 175 LEU A N 1
ATOM 1329 C CA . LEU A 1 175 ? 11.010 0.734 -12.529 1.00 91.31 175 LEU A CA 1
ATOM 1330 C C . LEU A 1 175 ? 11.370 -0.523 -11.744 1.00 91.31 175 LEU A C 1
ATOM 1332 O O . LEU A 1 175 ? 11.074 -0.616 -10.553 1.00 91.31 175 LEU A O 1
ATOM 1336 N N . THR A 1 176 ? 12.068 -1.456 -12.385 1.00 89.19 176 THR A N 1
ATOM 1337 C CA . THR A 1 176 ? 12.675 -2.621 -11.718 1.00 89.19 176 THR A CA 1
ATOM 1338 C C . THR A 1 176 ? 14.182 -2.620 -11.917 1.00 89.19 176 THR A C 1
ATOM 1340 O O . THR A 1 176 ? 14.682 -2.146 -12.941 1.00 89.19 176 THR A O 1
ATOM 1343 N N . GLY A 1 177 ? 14.914 -3.146 -10.935 1.00 84.94 177 GLY A N 1
ATOM 1344 C CA . GLY A 1 177 ? 16.362 -3.307 -11.031 1.00 84.94 177 GLY A CA 1
ATOM 1345 C C . GLY A 1 177 ? 16.757 -4.399 -12.028 1.00 84.94 177 GLY A C 1
ATOM 1346 O O . GLY A 1 177 ? 16.046 -5.400 -12.172 1.00 84.94 177 GLY A O 1
ATOM 1347 N N . CYS A 1 178 ? 17.912 -4.229 -12.676 1.00 78.06 178 CYS A N 1
ATOM 1348 C CA . CYS A 1 178 ? 18.549 -5.272 -13.489 1.00 78.06 178 CYS A CA 1
ATOM 1349 C C . CYS A 1 178 ? 19.985 -5.527 -13.025 1.00 78.06 178 CYS A C 1
ATOM 1351 O O . CYS A 1 178 ? 20.645 -4.637 -12.491 1.00 78.06 178 CYS A O 1
ATOM 1353 N N . THR A 1 179 ? 20.475 -6.743 -13.259 1.00 70.38 179 THR A N 1
ATOM 1354 C CA . THR A 1 179 ? 21.810 -7.196 -12.837 1.00 70.38 179 THR A CA 1
ATOM 1355 C C . THR A 1 179 ? 22.894 -6.950 -13.890 1.00 70.38 179 THR A C 1
ATOM 1357 O O . THR A 1 179 ? 24.031 -6.674 -13.524 1.00 70.38 179 THR A O 1
ATOM 1360 N N . VAL A 1 180 ? 22.558 -6.989 -15.184 1.00 61.12 180 VAL A N 1
ATOM 1361 C CA . VAL A 1 180 ? 23.466 -6.707 -16.313 1.00 61.12 180 VAL A CA 1
ATOM 1362 C C . VAL A 1 180 ? 22.679 -6.050 -17.453 1.00 61.12 180 VAL A C 1
ATOM 1364 O O . VAL A 1 180 ? 21.610 -6.541 -17.793 1.00 61.12 180 VAL A O 1
ATOM 1367 N N . SER A 1 181 ? 23.186 -4.918 -17.970 1.00 68.81 181 SER A N 1
ATOM 1368 C CA . SER A 1 181 ? 22.614 -4.044 -19.024 1.00 68.81 181 SER A CA 1
ATOM 1369 C C . SER A 1 181 ? 21.084 -3.900 -19.009 1.00 68.81 181 SER A C 1
ATOM 1371 O O . SER A 1 181 ? 20.366 -4.765 -19.503 1.00 68.81 181 SER A O 1
ATOM 1373 N N . CYS A 1 182 ? 20.567 -2.782 -18.496 1.00 74.44 182 CYS A N 1
ATOM 1374 C CA . CYS A 1 182 ? 19.121 -2.555 -18.462 1.00 74.44 182 CYS A CA 1
ATOM 1375 C C . CYS A 1 182 ? 18.576 -2.314 -19.870 1.00 74.44 182 CYS A C 1
ATOM 1377 O O . CYS A 1 182 ? 18.947 -1.310 -20.485 1.00 74.44 182 CYS A O 1
ATOM 1379 N N . PRO A 1 183 ? 17.680 -3.177 -20.379 1.00 74.81 183 PRO A N 1
ATOM 1380 C CA . PRO A 1 183 ? 16.960 -2.878 -21.603 1.00 74.81 183 PRO A CA 1
ATOM 1381 C C . PRO A 1 183 ? 16.143 -1.600 -21.407 1.00 74.81 183 PRO A C 1
ATOM 1383 O O . PRO A 1 183 ? 15.555 -1.381 -20.346 1.00 74.81 183 PRO A O 1
ATOM 1386 N N . THR A 1 184 ? 16.085 -0.765 -22.439 1.00 76.06 184 THR A N 1
ATOM 1387 C CA . THR A 1 184 ? 15.212 0.417 -22.464 1.00 76.06 184 THR A CA 1
ATOM 1388 C C . THR A 1 184 ? 13.768 0.049 -22.790 1.00 76.06 184 THR A C 1
ATOM 1390 O O . THR A 1 184 ? 12.855 0.811 -22.481 1.00 76.06 184 THR A O 1
ATOM 1393 N N . THR A 1 185 ? 13.555 -1.130 -23.380 1.00 82.44 185 THR A N 1
ATOM 1394 C CA . THR A 1 185 ? 12.232 -1.660 -23.691 1.00 82.44 185 THR A CA 1
ATOM 1395 C C . THR A 1 185 ? 11.477 -2.011 -22.406 1.00 82.44 185 THR A C 1
ATOM 1397 O O . THR A 1 185 ? 12.004 -2.773 -21.585 1.00 82.44 185 THR A O 1
ATOM 1400 N N . PRO A 1 186 ? 10.246 -1.507 -22.234 1.00 82.25 186 PRO A N 1
ATOM 1401 C CA . PRO A 1 186 ? 9.402 -1.834 -21.095 1.00 82.25 186 PRO A CA 1
ATOM 1402 C C . PRO A 1 186 ? 9.116 -3.328 -20.992 1.00 82.25 186 PRO A C 1
ATOM 1404 O O . PRO A 1 186 ? 8.822 -3.992 -21.985 1.00 82.25 186 PRO A O 1
ATOM 1407 N N . ILE A 1 187 ? 9.146 -3.850 -19.769 1.00 83.38 187 ILE A N 1
ATOM 1408 C CA . ILE A 1 187 ? 8.629 -5.189 -19.492 1.00 83.38 187 ILE A CA 1
ATOM 1409 C C . ILE A 1 187 ? 7.103 -5.125 -19.486 1.00 83.38 187 ILE A C 1
ATOM 1411 O O . ILE A 1 187 ? 6.529 -4.339 -18.735 1.00 83.38 187 ILE A O 1
ATOM 1415 N N . SER A 1 188 ? 6.449 -5.985 -20.258 1.00 81.44 188 SER A N 1
ATOM 1416 C CA . SER A 1 188 ? 4.986 -6.122 -20.274 1.00 81.44 188 SER A CA 1
ATOM 1417 C C . SER A 1 188 ? 4.475 -7.399 -19.596 1.00 81.44 188 SER A C 1
ATOM 1419 O O . SER A 1 188 ? 3.271 -7.556 -19.407 1.00 81.44 188 SER A O 1
ATOM 1421 N N . SER A 1 189 ? 5.372 -8.304 -19.194 1.00 78.06 189 SER A N 1
ATOM 1422 C CA . SER A 1 189 ? 5.036 -9.594 -18.589 1.00 78.06 189 SER A CA 1
ATOM 1423 C C . SER A 1 189 ? 6.022 -9.989 -17.492 1.00 78.06 189 SER A C 1
ATOM 1425 O O . SER A 1 189 ? 7.229 -9.828 -17.647 1.00 78.06 189 SER A O 1
ATOM 1427 N N . GLY A 1 190 ? 5.525 -10.598 -16.423 1.00 82.12 190 GLY A N 1
ATOM 1428 C CA . GLY A 1 190 ? 6.338 -11.167 -15.354 1.00 82.12 190 GLY A CA 1
ATOM 1429 C C . GLY A 1 190 ? 5.519 -12.145 -14.526 1.00 82.12 190 GLY A C 1
ATOM 1430 O O . GLY A 1 190 ? 4.284 -12.090 -14.538 1.00 82.12 190 GLY A O 1
ATOM 1431 N N . LYS A 1 191 ? 6.199 -13.054 -13.824 1.00 84.69 191 LYS A N 1
ATOM 1432 C CA . LYS A 1 191 ? 5.528 -14.123 -13.060 1.00 84.69 191 LYS A CA 1
ATOM 1433 C C . LYS A 1 191 ? 4.746 -13.609 -11.852 1.00 84.69 191 LYS A C 1
ATOM 1435 O O . LYS A 1 191 ? 3.815 -14.276 -11.414 1.00 84.69 191 LYS A O 1
ATOM 1440 N N . LYS A 1 192 ? 5.130 -12.456 -11.299 1.00 91.00 192 LYS A N 1
ATOM 1441 C CA . LYS A 1 192 ? 4.524 -11.879 -10.094 1.00 91.00 192 LYS A CA 1
ATOM 1442 C C . LYS A 1 192 ? 3.773 -10.597 -10.425 1.00 91.00 192 LYS A C 1
ATOM 1444 O O . LYS A 1 192 ? 4.187 -9.836 -11.302 1.00 91.00 192 LYS A O 1
ATOM 1449 N N . PHE A 1 193 ? 2.684 -10.365 -9.698 1.00 93.50 193 PHE A N 1
ATOM 1450 C CA . PHE A 1 193 ? 1.939 -9.114 -9.739 1.00 93.50 193 PHE A CA 1
ATOM 1451 C C . PHE A 1 193 ? 2.312 -8.253 -8.532 1.00 93.50 193 PHE A C 1
ATOM 1453 O O . PHE A 1 193 ? 2.310 -8.724 -7.391 1.00 93.50 193 PHE A O 1
ATOM 1460 N N . TYR A 1 194 ? 2.646 -6.992 -8.784 1.00 94.19 194 TYR A N 1
ATOM 1461 C CA . TYR A 1 194 ? 3.008 -6.034 -7.750 1.00 94.19 194 TYR A CA 1
ATOM 1462 C C . TYR A 1 194 ? 2.030 -4.867 -7.742 1.00 94.19 194 TYR A C 1
ATOM 1464 O O . TYR A 1 194 ? 1.688 -4.333 -8.796 1.00 94.19 194 TYR A O 1
ATOM 1472 N N . LEU A 1 195 ? 1.625 -4.460 -6.541 1.00 95.44 195 LEU A N 1
ATOM 1473 C CA . LEU A 1 195 ? 0.899 -3.219 -6.306 1.00 95.44 195 LEU A CA 1
ATOM 1474 C C . LEU A 1 195 ? 1.906 -2.165 -5.868 1.00 95.44 195 LEU A C 1
ATOM 1476 O O . LEU A 1 195 ? 2.642 -2.380 -4.905 1.00 95.44 195 LEU A O 1
ATOM 1480 N N . VAL A 1 196 ? 1.936 -1.036 -6.562 1.00 95.44 196 VAL A N 1
ATOM 1481 C CA . VAL A 1 196 ? 2.844 0.076 -6.280 1.00 95.44 196 VAL A CA 1
ATOM 1482 C C . VAL A 1 196 ? 2.008 1.276 -5.842 1.00 95.44 196 VAL A C 1
ATOM 1484 O O . VAL A 1 196 ? 1.455 1.968 -6.700 1.00 95.44 196 VAL A O 1
ATOM 1487 N N . PRO A 1 197 ? 1.855 1.518 -4.525 1.00 94.88 197 PRO A N 1
ATOM 1488 C CA . PRO A 1 197 ? 1.132 2.672 -4.022 1.00 94.88 197 PRO A CA 1
ATOM 1489 C C . PRO A 1 197 ? 1.926 3.950 -4.259 1.00 94.88 197 PRO A C 1
ATOM 1491 O O . PRO A 1 197 ? 3.096 4.062 -3.889 1.00 94.88 197 PRO A O 1
ATOM 1494 N N . VAL A 1 198 ? 1.256 4.934 -4.837 1.00 93.38 198 VAL A N 1
ATOM 1495 C CA . VAL A 1 198 ? 1.818 6.226 -5.191 1.00 93.38 198 VAL A CA 1
ATOM 1496 C C . VAL A 1 198 ? 0.966 7.325 -4.587 1.00 93.38 198 VAL A C 1
ATOM 1498 O O . VAL A 1 198 ? -0.230 7.402 -4.849 1.00 93.38 198 VAL A O 1
ATOM 1501 N N . ARG A 1 199 ? 1.578 8.202 -3.794 1.00 92.62 199 ARG A N 1
ATOM 1502 C CA . ARG A 1 199 ? 0.881 9.376 -3.271 1.00 92.62 199 ARG A CA 1
ATOM 1503 C C . ARG A 1 199 ? 0.807 10.450 -4.348 1.00 92.62 199 ARG A C 1
ATOM 1505 O O . ARG A 1 199 ? 1.839 10.812 -4.911 1.00 92.62 199 ARG A O 1
ATOM 1512 N N . LEU A 1 200 ? -0.385 10.986 -4.579 1.00 90.50 200 LEU A N 1
ATOM 1513 C CA . LEU A 1 200 ? -0.568 12.126 -5.468 1.00 90.50 200 LEU A CA 1
ATOM 1514 C C . LEU A 1 200 ? -0.431 13.436 -4.685 1.00 90.50 200 LEU A C 1
ATOM 1516 O O . LEU A 1 200 ? -0.854 13.539 -3.530 1.00 90.50 200 LEU A O 1
ATOM 1520 N N . SER A 1 201 ? 0.155 14.453 -5.313 1.00 88.94 201 SER A N 1
ATOM 1521 C CA . SER A 1 201 ? 0.204 15.815 -4.765 1.00 88.94 201 SER A CA 1
ATOM 1522 C C . SER A 1 201 ? -1.157 16.509 -4.824 1.00 88.94 201 SER A C 1
ATOM 1524 O O . SER A 1 201 ? -1.430 17.403 -4.023 1.00 88.94 201 SER A O 1
ATOM 1526 N N . ARG A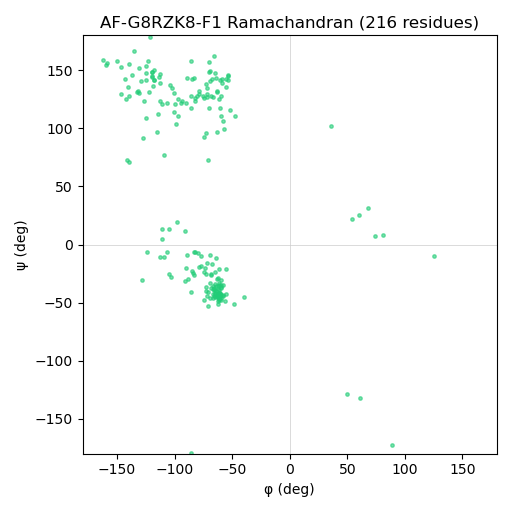 1 202 ? -2.017 16.090 -5.760 1.00 87.50 202 ARG A N 1
ATOM 1527 C CA . ARG A 1 202 ? -3.392 16.571 -5.942 1.00 87.50 202 ARG A CA 1
ATOM 1528 C C . ARG A 1 202 ? -4.331 15.406 -6.286 1.00 87.50 202 ARG A C 1
ATOM 1530 O O . ARG A 1 202 ? -3.862 14.424 -6.861 1.00 87.50 202 ARG A O 1
ATOM 1537 N N . PRO A 1 203 ? -5.644 15.508 -6.010 1.00 87.75 203 PRO A N 1
ATOM 1538 C CA . PRO A 1 203 ? -6.609 14.461 -6.353 1.00 87.75 203 PRO A CA 1
ATOM 1539 C C . PRO A 1 203 ? -6.575 14.109 -7.843 1.00 87.75 203 PRO A C 1
ATOM 1541 O O . PRO A 1 203 ? -6.404 14.999 -8.677 1.00 87.75 203 PRO A O 1
ATOM 1544 N N . LEU A 1 204 ? -6.740 12.830 -8.211 1.00 88.94 204 LEU A N 1
ATOM 1545 C CA . LEU A 1 204 ? -6.699 12.402 -9.623 1.00 88.94 204 LEU A CA 1
ATOM 1546 C C . LEU A 1 204 ? -7.713 13.177 -10.485 1.00 88.94 204 LEU A C 1
ATOM 1548 O O . LEU A 1 204 ? -7.360 13.655 -11.559 1.00 88.94 204 LEU A O 1
ATOM 1552 N N . GLY A 1 205 ? -8.931 13.384 -9.975 1.00 86.75 205 GLY A N 1
ATOM 1553 C CA . GLY A 1 205 ? -9.975 14.135 -10.673 1.00 86.75 205 GLY A CA 1
ATOM 1554 C C . GLY A 1 205 ? -10.346 13.484 -12.005 1.00 86.75 205 GLY A C 1
ATOM 1555 O O . GLY A 1 205 ? -10.550 12.274 -12.061 1.00 86.75 205 GLY A O 1
ATOM 1556 N N . SER A 1 206 ? -10.414 14.291 -13.064 1.00 87.75 206 SER A N 1
ATOM 1557 C CA . SER A 1 206 ? -10.666 13.858 -14.444 1.00 87.75 206 SER A CA 1
ATOM 1558 C C . SER A 1 206 ? -9.388 13.551 -15.235 1.00 87.75 206 SER A C 1
ATOM 1560 O O . SER A 1 206 ? -9.450 13.459 -16.459 1.00 87.75 206 SER A O 1
ATOM 1562 N N . ARG A 1 207 ? -8.224 13.473 -14.572 1.00 90.56 207 ARG A N 1
ATOM 1563 C CA . ARG A 1 207 ? -6.951 13.245 -15.261 1.00 90.56 207 ARG A CA 1
ATOM 1564 C C . ARG A 1 207 ? -6.847 11.811 -15.760 1.00 90.56 207 ARG A C 1
ATOM 1566 O O . ARG A 1 207 ? -7.173 10.877 -15.026 1.00 90.56 207 ARG A O 1
ATOM 1573 N N . LEU A 1 208 ? -6.338 11.654 -16.975 1.00 91.56 208 LEU A N 1
ATOM 1574 C CA . LEU A 1 208 ? -6.029 10.351 -17.553 1.00 91.56 208 LEU A CA 1
ATOM 1575 C C . LEU A 1 208 ? -4.641 9.893 -17.102 1.00 91.56 208 LEU A C 1
ATOM 1577 O O . LEU A 1 208 ? -3.729 10.708 -16.958 1.00 91.56 208 LEU A O 1
ATOM 1581 N N . VAL A 1 209 ? -4.481 8.595 -16.854 1.00 93.69 209 VAL A N 1
ATOM 1582 C CA . VAL A 1 209 ? -3.211 8.018 -16.402 1.00 93.69 209 VAL A CA 1
ATOM 1583 C C . VAL A 1 209 ? -2.496 7.399 -17.593 1.00 93.69 209 VAL A C 1
ATOM 1585 O O . VAL A 1 209 ? -3.021 6.488 -18.223 1.00 93.69 209 VAL A O 1
ATOM 1588 N N . TYR A 1 210 ? -1.286 7.866 -17.875 1.00 92.88 210 TYR A N 1
ATOM 1589 C CA . TYR A 1 210 ? -0.422 7.333 -18.923 1.00 92.88 210 TYR A CA 1
ATOM 1590 C C . TYR A 1 210 ? 0.808 6.695 -18.303 1.00 92.88 210 TYR A C 1
ATOM 1592 O O . TYR A 1 210 ? 1.338 7.190 -17.304 1.00 92.88 210 TYR A O 1
ATOM 1600 N N . ASP A 1 211 ? 1.285 5.606 -18.889 1.00 90.81 211 ASP A N 1
ATOM 1601 C CA . ASP A 1 211 ? 2.535 5.006 -18.448 1.00 90.81 211 ASP A CA 1
ATOM 1602 C C . ASP A 1 211 ? 3.763 5.652 -19.128 1.00 90.81 211 ASP A C 1
ATOM 1604 O O . ASP A 1 211 ? 3.670 6.576 -19.939 1.00 90.81 211 ASP A O 1
ATOM 1608 N N . VAL A 1 212 ? 4.957 5.155 -18.801 1.00 79.44 212 VAL A N 1
ATOM 1609 C CA . VAL A 1 212 ? 6.233 5.611 -19.386 1.00 79.44 212 VAL A CA 1
ATOM 1610 C C . VAL A 1 212 ? 6.373 5.354 -20.884 1.00 79.44 212 VAL A C 1
ATOM 1612 O O . VAL A 1 212 ? 7.308 5.874 -21.491 1.00 79.44 212 VAL A O 1
ATOM 1615 N N . THR A 1 213 ? 5.489 4.553 -21.470 1.00 81.25 213 THR A N 1
ATOM 1616 C CA . THR A 1 213 ? 5.434 4.294 -22.912 1.00 81.25 213 THR A CA 1
ATOM 1617 C C . THR A 1 213 ? 4.540 5.297 -23.638 1.00 81.25 213 THR A C 1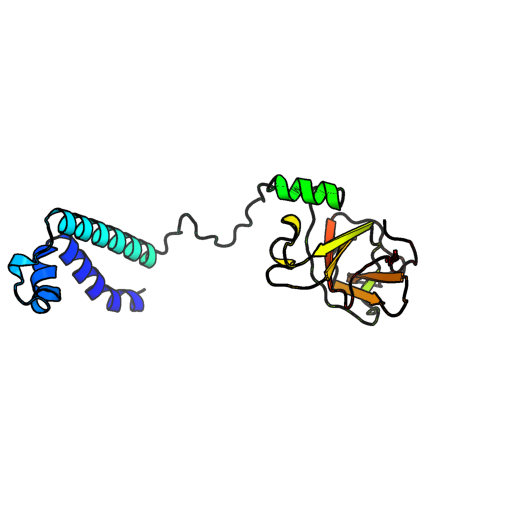
ATOM 1619 O O . THR A 1 213 ? 4.573 5.364 -24.863 1.00 81.25 213 THR A O 1
ATOM 1622 N N . GLY A 1 214 ? 3.798 6.123 -22.888 1.00 84.56 214 GLY A N 1
ATOM 1623 C CA . GLY A 1 214 ? 2.800 7.046 -23.424 1.00 84.56 214 GLY A CA 1
ATOM 1624 C C . GLY A 1 214 ? 1.467 6.368 -23.734 1.00 84.56 214 GLY A C 1
ATOM 1625 O O . GLY A 1 214 ? 0.589 6.996 -24.320 1.00 84.56 214 GLY A O 1
ATOM 1626 N N . GLU A 1 215 ? 1.296 5.104 -23.347 1.00 89.62 215 GLU A N 1
ATOM 1627 C CA . GLU A 1 215 ? 0.032 4.395 -23.490 1.00 89.62 215 GLU A CA 1
ATOM 1628 C C . GLU A 1 215 ? -0.903 4.728 -22.324 1.00 89.62 215 GLU A C 1
ATOM 1630 O O . GLU A 1 215 ? -0.475 4.890 -21.177 1.00 89.62 215 GLU A O 1
ATOM 1635 N N . LEU A 1 216 ? -2.198 4.828 -22.630 1.00 91.69 216 LEU A N 1
ATOM 1636 C CA . LEU A 1 216 ? -3.238 5.015 -21.627 1.00 91.69 216 LEU A CA 1
ATOM 1637 C C . LEU A 1 216 ? -3.335 3.754 -20.761 1.00 91.69 216 LEU A C 1
ATOM 1639 O O . LEU A 1 216 ? -3.503 2.647 -21.279 1.00 91.69 216 LEU A O 1
ATOM 1643 N N . VAL A 1 217 ? -3.252 3.933 -19.446 1.00 91.81 217 VAL A N 1
ATOM 1644 C CA . VAL A 1 217 ? -3.468 2.855 -18.483 1.00 91.81 217 VAL A CA 1
ATOM 1645 C C . VAL A 1 217 ? -4.977 2.705 -18.270 1.00 91.81 217 VAL A C 1
ATOM 1647 O O . VAL A 1 217 ? -5.630 3.706 -17.967 1.00 91.81 217 VAL A O 1
ATOM 1650 N N . PRO A 1 218 ? -5.538 1.497 -18.441 1.00 82.94 218 PRO A N 1
ATOM 1651 C CA . PRO A 1 218 ? -6.956 1.242 -18.223 1.00 82.94 218 PRO A CA 1
ATOM 1652 C C . PRO A 1 218 ? -7.329 1.155 -16.737 1.00 82.94 218 PRO A C 1
ATOM 1654 O O . PRO A 1 218 ? -6.433 0.932 -15.882 1.00 82.94 218 PRO A O 1
#

Radius of gyration: 29.97 Å; Cα contacts (8 Å, |Δi|>4): 349; chains: 1; bounding box: 38×43×85 Å

Foldseek 3Di:
DVVPVVVCVVVLVLLVCLLVCVQVVCVVPPQVVDPDSVVVRDDPVVSVVSNVVSVVVNVVVVCVVVVPDDPPPPPDDDPPPPDPVQLQVVCCVQPVDRDEAEDAAEADADAPQQKEWADFQAKDKDALVDGRCNNPCVSVPHGAIKIKTKTAAAADFHYKYWDPPDPAAIEIITIDGDDPGHDHDHHHHHPHIYIHIDHDPDHCPNHFYAYPVRDTHD